Protein AF-A0A3P6S4P5-F1 (afdb_monomer)

Nearest PDB structures (foldseek):
  5xah-assembly1_A  TM=2.826E-01  e=3.616E-02  Homo sapiens
  7rdr-assembly1_A  TM=2.917E-01  e=1.170E-01  unidentified
  8e12-assembly1_C  TM=5.056E-01  e=2.398E+00  synthetic construct
  7n6g-assembly1_1N  TM=2.141E-01  e=1.226E+00  Chlamydomonas reinhardtii
  5cwq-assembly1_A  TM=2.127E-01  e=3.216E+00  synthetic construct

Foldseek 3Di:
DDDDDDDDDDDDDPDDDDDDPDDPDDPPVLVVLLVVLLVLLLVVLVDPDPDDDPPVNLVVNLVSVLVCLVVLQLSNLLSCLLNNLCVLVVVRPLNLQSVLSNLVSLLVLLVVLLPDDSYPPAHSLSSNVSSLSSLLSCLLVCLVFPQPAGDYDPVPCPDPSDDGGSVVCLVSSLVSLLVCLQRDQDLVSLLSSLVSLLVNLASQLVRQVPDDPVSNVVQLVVVCVVPDPDDSCCRGSLVSNLSSLLSLLVVLLDPSNLVVLSSLLSSLVSLLSCLVGDLCSQCPVNDCPSLVSLLVSLVSSLVVLVPDDPVSPDPSSVVSNVSSVVSNVQSVCCNVVVDGDPDPPPPPPPDPPPPPDDD

Organism: Cylicostephanus goldi (NCBI:txid71465)

Mean predicted aligned error: 10.33 Å

Structure (mmCIF, N/CA/C/O backbone):
data_AF-A0A3P6S4P5-F1
#
_entry.id   AF-A0A3P6S4P5-F1
#
loop_
_atom_site.group_PDB
_atom_site.id
_atom_site.type_symbol
_atom_site.label_atom_id
_atom_site.label_alt_id
_atom_site.label_comp_id
_atom_site.label_asym_id
_atom_site.label_entity_id
_atom_site.label_seq_id
_atom_site.pdbx_PDB_ins_code
_atom_site.Cartn_x
_atom_site.Cartn_y
_atom_site.Cartn_z
_atom_site.occupancy
_atom_site.B_iso_or_equiv
_atom_site.auth_seq_id
_atom_site.auth_comp_id
_atom_site.auth_asym_id
_atom_site.auth_atom_id
_atom_site.pdbx_PDB_model_num
ATOM 1 N N . MET A 1 1 ? 15.105 -32.186 61.758 1.00 34.22 1 MET A N 1
ATOM 2 C CA . MET A 1 1 ? 15.594 -33.480 61.234 1.00 34.22 1 MET A CA 1
ATOM 3 C C . MET A 1 1 ? 14.370 -34.373 61.145 1.00 34.22 1 MET A C 1
ATOM 5 O O . MET A 1 1 ? 13.773 -34.567 62.188 1.00 34.22 1 MET A O 1
ATOM 9 N N . THR A 1 2 ? 13.820 -34.808 60.014 1.00 33.25 2 THR A N 1
ATOM 10 C CA . THR A 1 2 ? 14.208 -34.982 58.589 1.00 33.25 2 THR A CA 1
ATOM 11 C C . THR A 1 2 ? 12.875 -35.053 57.797 1.00 33.25 2 THR A C 1
ATOM 13 O O . THR A 1 2 ? 11.917 -35.560 58.371 1.00 33.25 2 THR A O 1
ATOM 16 N N . GLY A 1 3 ? 12.689 -34.356 56.659 1.00 29.70 3 GLY A N 1
ATOM 17 C CA . GLY A 1 3 ? 12.658 -34.920 55.276 1.00 29.70 3 GLY A CA 1
ATOM 18 C C . GLY A 1 3 ? 11.431 -35.831 55.026 1.00 29.70 3 GLY A C 1
ATOM 19 O O . GLY A 1 3 ? 11.211 -36.722 55.829 1.00 29.70 3 GLY A O 1
ATOM 20 N N . ASP A 1 4 ? 10.564 -35.719 54.012 1.00 30.83 4 ASP A N 1
ATOM 21 C CA . ASP A 1 4 ? 10.720 -35.275 52.621 1.00 30.83 4 ASP A CA 1
ATOM 22 C C . ASP A 1 4 ? 9.358 -34.980 51.938 1.00 30.83 4 ASP A C 1
ATOM 24 O O . ASP A 1 4 ? 8.292 -35.366 52.416 1.00 30.83 4 ASP A O 1
ATOM 28 N N . SER A 1 5 ? 9.437 -34.292 50.794 1.00 35.41 5 SER A N 1
ATOM 29 C CA . SER A 1 5 ? 8.362 -33.926 49.850 1.00 35.41 5 SER A CA 1
ATOM 30 C C . SER A 1 5 ? 7.710 -35.118 49.127 1.00 35.41 5 SER A C 1
ATOM 32 O O . SER A 1 5 ? 8.374 -36.130 48.940 1.00 35.41 5 SER A O 1
ATOM 34 N N . LEU A 1 6 ? 6.494 -34.945 48.568 1.00 32.16 6 LEU A N 1
ATOM 35 C CA . LEU A 1 6 ? 6.206 -35.083 47.117 1.00 32.16 6 LEU A CA 1
ATOM 36 C C . LEU A 1 6 ? 4.710 -34.932 46.754 1.00 32.16 6 LEU A C 1
ATOM 38 O O . LEU A 1 6 ? 3.806 -35.295 47.499 1.00 32.16 6 LEU A O 1
ATOM 42 N N . LYS A 1 7 ? 4.519 -34.363 45.558 1.00 32.34 7 LYS A N 1
ATOM 43 C CA . LYS A 1 7 ? 3.294 -34.069 44.797 1.00 32.34 7 LYS A CA 1
ATOM 44 C C . LYS A 1 7 ? 2.375 -35.279 44.571 1.00 32.34 7 LYS A C 1
ATOM 46 O O . LYS A 1 7 ? 2.860 -36.364 44.267 1.00 32.34 7 LYS A O 1
ATOM 51 N N . GLY A 1 8 ? 1.064 -35.025 44.538 1.00 29.02 8 GLY A N 1
ATOM 52 C CA . GLY A 1 8 ? 0.069 -35.858 43.854 1.00 29.02 8 GLY A CA 1
ATOM 53 C C . GLY A 1 8 ? -0.545 -35.078 42.690 1.00 29.02 8 GLY A C 1
ATOM 54 O O . GLY A 1 8 ? -1.102 -34.004 42.900 1.00 29.02 8 GLY A O 1
ATOM 55 N N . ASP A 1 9 ? -0.379 -35.607 41.483 1.00 28.30 9 ASP A N 1
ATOM 56 C CA . ASP A 1 9 ? -0.832 -35.072 40.199 1.00 28.30 9 ASP A CA 1
ATOM 57 C C . ASP A 1 9 ? -1.909 -36.000 39.605 1.00 28.30 9 ASP A C 1
ATOM 59 O O . ASP A 1 9 ? -1.882 -37.203 39.870 1.00 28.30 9 ASP A O 1
ATOM 63 N N . ASN A 1 10 ? -2.761 -35.437 38.738 1.00 30.44 10 ASN A N 1
ATOM 64 C CA . ASN A 1 10 ? -3.676 -36.091 37.779 1.00 30.44 10 ASN A CA 1
ATOM 65 C C . ASN A 1 10 ? -4.908 -36.840 38.333 1.00 30.44 10 ASN A C 1
ATOM 67 O O . ASN A 1 10 ? -4.849 -37.561 39.315 1.00 30.44 10 ASN A O 1
ATOM 71 N N . GLY A 1 11 ? -6.091 -36.790 37.719 1.00 27.62 11 GLY A N 1
ATOM 72 C CA . GLY A 1 11 ? -6.516 -36.251 36.430 1.00 27.62 11 GLY A CA 1
ATOM 73 C C . GLY A 1 11 ? -7.826 -36.952 36.036 1.00 27.62 11 GLY A C 1
ATOM 74 O O . GLY A 1 11 ? -8.002 -38.136 36.311 1.00 27.62 11 GLY A O 1
ATOM 75 N N . SER A 1 12 ? -8.767 -36.242 35.417 1.00 28.59 12 SER A N 1
ATOM 76 C CA . SER A 1 12 ? -9.881 -36.874 34.695 1.00 28.59 12 SER A CA 1
ATOM 77 C C . SER A 1 12 ? -10.267 -36.026 33.484 1.00 28.59 12 SER A C 1
ATOM 79 O O . SER A 1 12 ? -11.250 -35.295 33.481 1.00 28.59 12 SER A O 1
ATOM 81 N N . SER A 1 13 ? -9.457 -36.131 32.427 1.00 33.06 13 SER A N 1
ATOM 82 C CA . SER A 1 13 ? -9.921 -35.911 31.060 1.00 33.06 13 SER A CA 1
ATOM 83 C C . SER A 1 13 ? -10.390 -37.259 30.511 1.00 33.06 13 SER A C 1
ATOM 85 O O . SER A 1 13 ? -9.609 -38.178 30.279 1.00 33.06 13 SER A O 1
ATOM 87 N N . VAL A 1 14 ? -11.697 -37.402 30.328 1.00 37.03 14 VAL A N 1
ATOM 88 C CA . VAL A 1 14 ? -12.274 -38.518 29.578 1.00 37.03 14 VAL A CA 1
ATOM 89 C C . VAL A 1 14 ? -12.821 -37.914 28.302 1.00 37.03 14 VAL A C 1
ATOM 91 O O . VAL A 1 14 ? -13.904 -37.357 28.332 1.00 37.03 14 VAL A O 1
ATOM 94 N N . PHE A 1 15 ? -12.011 -37.922 27.241 1.00 36.53 15 PHE A N 1
ATOM 95 C CA . PHE A 1 15 ? -12.394 -38.082 25.829 1.00 36.53 15 PHE A CA 1
ATOM 96 C C . PHE A 1 15 ? -11.166 -37.803 24.948 1.00 36.53 15 PHE A C 1
ATOM 98 O O . PHE A 1 15 ? -10.961 -36.700 24.452 1.00 36.53 15 PHE A O 1
ATOM 105 N N . ALA A 1 16 ? -10.336 -38.826 24.745 1.00 34.41 16 ALA A N 1
ATOM 106 C CA . ALA A 1 16 ? -9.363 -38.861 23.659 1.00 34.41 16 ALA A CA 1
ATOM 107 C C . ALA A 1 16 ? -9.343 -40.282 23.082 1.00 34.41 16 ALA A C 1
ATOM 109 O O . ALA A 1 16 ? -8.873 -41.220 23.723 1.00 34.41 16 ALA A O 1
ATOM 110 N N . GLY A 1 17 ? -9.923 -40.446 21.891 1.00 29.86 17 GLY A N 1
ATOM 111 C CA . GLY A 1 17 ? -9.744 -41.647 21.076 1.00 29.86 17 GLY A CA 1
ATOM 112 C C . GLY A 1 17 ? -8.363 -41.622 20.403 1.00 29.86 17 GLY A C 1
ATOM 113 O O . GLY A 1 17 ? -7.885 -40.540 20.055 1.00 29.86 17 GLY A O 1
ATOM 114 N N . PRO A 1 18 ? -7.695 -42.773 20.221 1.00 35.81 18 PRO A N 1
ATOM 115 C CA . PRO A 1 18 ? -6.333 -42.806 19.712 1.00 35.81 18 PRO A CA 1
ATOM 116 C C . PRO A 1 18 ? -6.327 -42.743 18.182 1.00 35.81 18 PRO A C 1
ATOM 118 O O . PRO A 1 18 ? -6.926 -43.590 17.522 1.00 35.81 18 PRO A O 1
ATOM 121 N N . GLY A 1 19 ? -5.608 -41.767 17.620 1.00 35.44 19 GLY A N 1
ATOM 122 C CA . GLY A 1 19 ? -5.217 -41.803 16.209 1.00 35.44 19 GLY A CA 1
ATOM 123 C C . GLY A 1 19 ? -5.347 -40.500 15.427 1.00 35.44 19 GLY A C 1
ATOM 124 O O . GLY A 1 19 ? -5.924 -40.526 14.350 1.00 35.44 19 GLY A O 1
ATOM 125 N N . VAL A 1 20 ? -4.780 -39.385 15.902 1.00 38.03 20 VAL A N 1
ATOM 126 C CA . VAL A 1 20 ? -4.346 -38.289 15.012 1.00 38.03 20 VAL A CA 1
ATOM 127 C C . VAL A 1 20 ? -3.058 -37.686 15.570 1.00 38.03 20 VAL A C 1
ATOM 129 O O . VAL A 1 20 ? -3.061 -36.872 16.487 1.00 38.03 20 VAL A O 1
ATOM 132 N N . THR A 1 21 ? -1.928 -38.118 15.026 1.00 37.53 21 THR A N 1
ATOM 133 C CA . THR A 1 21 ? -0.625 -37.482 15.222 1.00 37.53 21 THR A CA 1
ATOM 134 C C . THR A 1 21 ? -0.537 -36.253 14.313 1.00 37.53 21 THR A C 1
ATOM 136 O O . THR A 1 21 ? -0.540 -36.415 13.094 1.00 37.53 21 THR A O 1
ATOM 139 N N . GLY A 1 22 ? -0.430 -35.047 14.889 1.00 35.19 22 GLY A N 1
ATOM 140 C CA . GLY A 1 22 ? 0.123 -33.880 14.179 1.00 35.19 22 GLY A CA 1
ATOM 141 C C . GLY A 1 22 ? -0.742 -32.624 14.007 1.00 35.19 22 GLY A C 1
ATOM 142 O O . GLY A 1 22 ? -0.471 -31.867 13.082 1.00 35.19 22 GLY A O 1
ATOM 143 N N . ALA A 1 23 ? -1.739 -32.356 14.856 1.00 41.78 23 ALA A N 1
ATOM 144 C CA . ALA A 1 23 ? -2.355 -31.026 14.924 1.00 41.78 23 ALA A CA 1
ATOM 145 C C . ALA A 1 23 ? -2.025 -30.387 16.278 1.00 41.78 23 ALA A C 1
ATOM 147 O O . ALA A 1 23 ? -2.628 -30.744 17.287 1.00 41.78 23 ALA A O 1
ATOM 148 N N . GLU A 1 24 ? -1.071 -29.452 16.312 1.00 48.12 24 GLU A N 1
ATOM 149 C CA . GLU A 1 24 ? -1.041 -28.441 17.373 1.00 48.12 24 GLU A CA 1
ATOM 150 C C . GLU A 1 24 ? -2.379 -27.695 17.295 1.00 48.12 24 GLU A C 1
ATOM 152 O O . GLU A 1 24 ? -2.625 -26.889 16.396 1.00 48.12 24 GLU A O 1
ATOM 157 N N . GLY A 1 25 ? -3.313 -28.116 18.147 1.00 55.47 25 GLY A N 1
ATOM 158 C CA . GLY A 1 25 ? -4.707 -27.715 18.090 1.00 55.47 25 GLY A CA 1
ATOM 159 C C . GLY A 1 25 ? -4.846 -26.231 18.387 1.00 55.47 25 GLY A C 1
ATOM 160 O O . GLY A 1 25 ? -4.349 -25.738 19.396 1.00 55.47 25 GLY A O 1
ATOM 161 N N . ILE A 1 26 ? -5.541 -25.527 17.501 1.00 63.59 26 ILE A N 1
ATOM 162 C CA . ILE A 1 26 ? -6.001 -24.162 17.745 1.00 63.59 26 ILE A CA 1
ATOM 163 C C . ILE A 1 26 ? -6.776 -24.155 19.068 1.00 63.59 26 ILE A C 1
ATOM 165 O O . ILE A 1 26 ? -7.699 -24.956 19.231 1.00 63.59 26 ILE A O 1
ATOM 169 N N . ASP A 1 27 ? -6.413 -23.263 19.994 1.00 79.19 27 ASP A N 1
ATOM 170 C CA . ASP A 1 27 ? -7.135 -23.097 21.256 1.00 79.19 27 ASP A CA 1
ATOM 171 C C . ASP A 1 27 ? -8.614 -22.802 20.964 1.00 79.19 27 ASP A C 1
ATOM 173 O O . ASP A 1 27 ? -8.953 -21.843 20.260 1.00 79.19 27 ASP A O 1
ATOM 177 N N . GLY A 1 28 ? -9.504 -23.647 21.492 1.00 86.94 28 GLY A N 1
ATOM 178 C CA . GLY A 1 28 ? -10.946 -23.514 21.308 1.00 86.94 28 GLY A CA 1
ATOM 179 C C . GLY A 1 28 ? -11.470 -22.160 21.787 1.00 86.94 28 GLY A C 1
ATOM 180 O O . GLY A 1 28 ? -12.417 -21.631 21.201 1.00 86.94 28 GLY A O 1
ATOM 181 N N . VAL A 1 29 ? -10.821 -21.555 22.790 1.00 90.69 29 VAL A N 1
ATOM 182 C CA . VAL A 1 29 ? -11.159 -20.210 23.268 1.00 90.69 29 VAL A CA 1
ATOM 183 C C . VAL A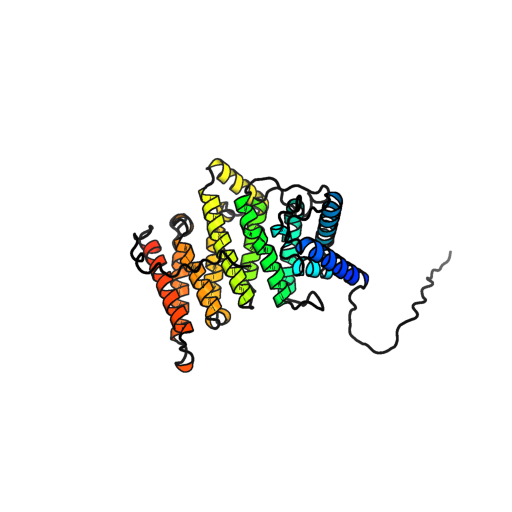 1 29 ? -10.805 -19.158 22.216 1.00 90.69 29 VAL A C 1
ATOM 185 O O . VAL A 1 29 ? -11.680 -18.383 21.822 1.00 90.69 29 VAL A O 1
ATOM 188 N N . SER A 1 30 ? -9.574 -19.153 21.694 1.00 91.75 30 SER A N 1
ATOM 189 C CA . SER A 1 30 ? -9.164 -18.242 20.612 1.00 91.75 30 SER A CA 1
ATOM 190 C C . SER A 1 30 ? -10.022 -18.413 19.358 1.00 91.75 30 SER A C 1
ATOM 192 O O . SER A 1 30 ? -10.424 -17.420 18.751 1.00 91.75 30 SER A O 1
ATOM 194 N N . ALA A 1 31 ? -10.381 -19.649 18.993 1.00 92.88 31 ALA A N 1
ATOM 195 C CA . ALA A 1 31 ? -11.288 -19.924 17.878 1.00 92.88 31 ALA A CA 1
ATOM 196 C C . ALA A 1 31 ? -12.690 -19.337 18.106 1.00 92.88 31 ALA A C 1
ATOM 198 O O . ALA A 1 31 ? -13.243 -18.691 17.212 1.00 92.88 31 ALA A O 1
ATOM 199 N N . GLY A 1 32 ? -13.248 -19.501 19.310 1.00 94.75 32 GLY A N 1
ATOM 200 C CA . GLY A 1 32 ? -14.529 -18.904 19.689 1.00 94.75 32 GLY A CA 1
ATOM 201 C C . GLY A 1 32 ? -14.497 -17.375 19.635 1.00 94.75 32 GLY A C 1
ATOM 202 O O . GLY A 1 32 ? -15.396 -16.753 19.066 1.00 94.75 32 GLY A O 1
ATOM 203 N N . ARG A 1 33 ? -13.424 -16.761 20.145 1.00 95.62 33 ARG A N 1
ATOM 204 C CA . ARG A 1 33 ? -13.215 -15.305 20.085 1.00 95.62 33 ARG A CA 1
ATOM 205 C C . ARG A 1 33 ? -13.073 -14.793 18.654 1.00 95.62 33 ARG A C 1
ATOM 207 O O . ARG A 1 33 ? -13.678 -13.780 18.307 1.00 95.62 33 ARG A O 1
ATOM 214 N N . ALA A 1 34 ? -12.331 -15.506 17.812 1.00 96.00 34 ALA A N 1
ATOM 215 C CA . ALA A 1 34 ? -12.165 -15.184 16.398 1.00 96.00 34 ALA A CA 1
ATOM 216 C C . ALA A 1 34 ? -13.507 -15.240 15.643 1.00 96.00 34 ALA A C 1
ATOM 218 O O . ALA A 1 34 ? -13.835 -14.337 14.871 1.00 96.00 34 ALA A O 1
ATOM 219 N N . ALA A 1 35 ? -14.339 -16.246 15.923 1.00 95.25 35 ALA A N 1
ATOM 220 C CA . ALA A 1 35 ? -15.682 -16.341 15.358 1.00 95.25 35 ALA A CA 1
ATOM 221 C C . ALA A 1 35 ? -16.607 -15.209 15.846 1.00 95.25 35 ALA A C 1
ATOM 223 O O . ALA A 1 35 ? -17.357 -14.640 15.047 1.00 95.25 35 ALA A O 1
ATOM 224 N N . ALA A 1 36 ? -16.533 -14.849 17.132 1.00 96.56 36 ALA A N 1
ATOM 225 C CA . ALA A 1 36 ? -17.321 -13.764 17.711 1.00 96.56 36 ALA A CA 1
ATOM 226 C C . ALA A 1 36 ? -16.949 -12.401 17.107 1.00 96.56 36 ALA A C 1
ATOM 228 O O . ALA A 1 36 ? -17.837 -11.685 16.638 1.00 96.56 36 ALA A O 1
ATOM 229 N N . ILE A 1 37 ? -15.652 -12.066 17.029 1.00 96.44 37 ILE A N 1
ATOM 230 C CA . ILE A 1 37 ? -15.212 -10.804 16.417 1.00 96.44 37 ILE A CA 1
ATOM 231 C C . ILE A 1 37 ? -15.584 -10.767 14.932 1.00 96.44 37 ILE A C 1
ATOM 233 O O . ILE A 1 37 ? -16.125 -9.772 14.464 1.00 96.44 37 ILE A O 1
ATOM 237 N N . ALA A 1 38 ? -15.427 -11.880 14.205 1.00 95.56 38 ALA A N 1
ATOM 238 C CA . ALA A 1 38 ? -15.853 -11.982 12.813 1.00 95.56 38 ALA A CA 1
ATOM 239 C C . ALA A 1 38 ? -17.357 -11.722 12.640 1.00 95.56 38 ALA A C 1
ATOM 241 O O . ALA A 1 38 ? -17.769 -11.079 11.674 1.00 95.56 38 ALA A O 1
ATOM 242 N N . ALA A 1 39 ? -18.198 -12.242 13.536 1.00 96.44 39 ALA A N 1
ATOM 243 C CA . ALA A 1 39 ? -19.638 -12.010 13.498 1.00 96.44 39 ALA A CA 1
ATOM 244 C C . ALA A 1 39 ? -19.982 -10.541 13.772 1.00 96.44 39 ALA A C 1
ATOM 246 O O . ALA A 1 39 ? -20.680 -9.926 12.965 1.00 96.44 39 ALA A O 1
ATOM 247 N N . LEU A 1 40 ? -19.439 -9.966 14.847 1.00 94.88 40 LEU A N 1
ATOM 248 C CA . LEU A 1 40 ? -19.669 -8.568 15.216 1.00 94.88 40 LEU A CA 1
ATOM 249 C C . LEU A 1 40 ? -19.204 -7.612 14.117 1.00 94.88 40 LEU A C 1
ATOM 251 O O . LEU A 1 40 ? -19.968 -6.759 13.669 1.00 94.88 40 LEU A O 1
ATOM 255 N N . THR A 1 41 ? -17.979 -7.793 13.622 1.00 94.50 41 THR A N 1
ATOM 256 C CA . THR A 1 41 ? -17.419 -6.947 12.570 1.00 94.50 41 THR A CA 1
ATOM 257 C C . THR A 1 41 ? -18.242 -7.038 11.291 1.00 94.50 41 THR A C 1
ATOM 259 O O . THR A 1 41 ? -18.501 -6.000 10.694 1.00 94.50 41 THR A O 1
ATOM 262 N N . ARG A 1 42 ? -18.733 -8.222 10.892 1.00 93.25 42 ARG A N 1
ATOM 263 C CA . ARG A 1 42 ? -19.628 -8.348 9.726 1.00 93.25 42 ARG A CA 1
ATOM 264 C C . ARG A 1 42 ? -20.954 -7.629 9.925 1.00 93.25 42 ARG A C 1
ATOM 266 O O . ARG A 1 42 ? -21.390 -6.954 9.001 1.00 93.25 42 ARG A O 1
ATOM 273 N N . ILE A 1 43 ? -21.581 -7.760 11.096 1.00 91.44 43 ILE A N 1
ATOM 274 C CA . ILE A 1 43 ? -22.853 -7.086 11.395 1.00 91.44 43 ILE A CA 1
ATOM 275 C C . ILE A 1 43 ? -22.666 -5.575 11.258 1.00 91.44 43 ILE A C 1
ATOM 277 O O . ILE A 1 43 ? -23.352 -4.943 10.459 1.00 91.44 43 ILE A O 1
ATOM 281 N N . ILE A 1 44 ? -21.674 -5.008 11.948 1.00 90.38 44 ILE A N 1
ATOM 282 C CA . ILE A 1 44 ? -21.431 -3.563 11.923 1.00 90.38 44 ILE A CA 1
ATOM 283 C C . ILE A 1 44 ? -20.972 -3.093 10.533 1.00 90.38 44 ILE A C 1
ATOM 285 O O . ILE A 1 44 ? -21.496 -2.107 10.020 1.00 90.38 44 ILE A O 1
ATOM 289 N N . CYS A 1 45 ? -20.059 -3.822 9.877 1.00 88.31 45 CYS A N 1
ATOM 290 C CA . CYS A 1 45 ? -19.553 -3.485 8.539 1.00 88.31 45 CYS A CA 1
ATOM 291 C C . CYS A 1 45 ? -20.576 -3.700 7.411 1.00 88.31 45 CYS A C 1
ATOM 293 O O . CYS A 1 45 ? -20.336 -3.257 6.289 1.00 88.31 45 CYS A O 1
ATOM 295 N N . SER A 1 46 ? -21.702 -4.371 7.680 1.00 86.75 46 SER A N 1
ATOM 296 C CA . SER A 1 46 ? -22.788 -4.561 6.708 1.00 86.75 46 SER A CA 1
ATOM 297 C C . SER A 1 46 ? -23.731 -3.366 6.598 1.00 86.75 46 SER A C 1
ATOM 299 O O . SER A 1 46 ? -24.571 -3.349 5.697 1.00 86.75 46 SER A O 1
ATOM 301 N N . LYS A 1 47 ? -23.578 -2.361 7.469 1.00 80.94 47 LYS A N 1
ATOM 302 C CA . LYS A 1 47 ? -24.376 -1.139 7.447 1.00 80.94 47 LYS A CA 1
ATOM 303 C C . LYS A 1 47 ? -24.261 -0.451 6.082 1.00 80.94 47 LYS A C 1
ATOM 305 O O . LYS A 1 47 ? -23.209 0.071 5.721 1.00 80.94 47 LYS A O 1
ATOM 310 N N . ARG A 1 48 ? -25.364 -0.449 5.327 1.00 71.31 48 ARG A N 1
ATOM 311 C CA . ARG A 1 48 ? -25.486 0.198 4.003 1.00 71.31 48 ARG A CA 1
ATOM 312 C C . ARG A 1 48 ? -26.386 1.429 4.018 1.00 71.31 48 ARG A C 1
ATOM 314 O O . ARG A 1 48 ? -26.349 2.220 3.083 1.00 71.31 48 ARG A O 1
ATOM 321 N N . THR A 1 49 ? -27.211 1.575 5.051 1.00 69.62 49 THR A N 1
ATOM 322 C CA . THR A 1 49 ? -28.226 2.630 5.144 1.00 69.62 49 THR A CA 1
ATOM 323 C C . THR A 1 49 ? -28.019 3.497 6.389 1.00 69.62 49 THR A C 1
ATOM 325 O O . THR A 1 49 ? -27.056 3.325 7.141 1.00 69.62 49 THR A O 1
ATOM 328 N N . ASN A 1 50 ? -28.934 4.439 6.637 1.00 70.19 50 ASN A N 1
ATOM 329 C CA . ASN A 1 50 ? -28.883 5.367 7.771 1.00 70.19 50 ASN A CA 1
ATOM 330 C C . ASN A 1 50 ? -29.294 4.719 9.118 1.00 70.19 50 ASN A C 1
ATOM 332 O O . ASN A 1 50 ? -29.858 5.377 9.993 1.00 70.19 50 ASN A O 1
ATOM 336 N N . GLU A 1 51 ? -29.038 3.415 9.277 1.00 80.25 51 GLU A N 1
ATOM 337 C CA . GLU A 1 51 ? -29.267 2.648 10.504 1.00 80.25 51 GLU A CA 1
ATOM 338 C C . GLU A 1 51 ? -28.545 3.302 11.687 1.00 80.25 51 GLU A C 1
ATOM 340 O O . GLU A 1 51 ? -27.329 3.530 11.666 1.00 80.25 51 GLU A O 1
ATOM 345 N N . LYS A 1 52 ? -29.293 3.614 12.746 1.00 78.69 52 LYS A N 1
ATOM 346 C CA . LYS A 1 52 ? -28.725 4.191 13.964 1.00 78.69 52 LYS A CA 1
ATOM 347 C C . LYS A 1 52 ? -28.252 3.065 14.874 1.00 78.69 52 LYS A C 1
ATOM 349 O O . LYS A 1 52 ? -29.066 2.318 15.403 1.00 78.69 52 LYS A O 1
ATOM 354 N N . LEU A 1 53 ? -26.939 2.972 15.061 1.00 83.31 53 LEU A N 1
ATOM 355 C CA . LEU A 1 53 ? -26.344 2.129 16.092 1.00 83.31 53 LEU A CA 1
ATOM 356 C C . LEU A 1 53 ? -26.388 2.903 17.416 1.00 83.31 53 LEU A C 1
ATOM 358 O O . LEU A 1 53 ? -25.874 4.024 17.457 1.00 83.31 53 LEU A O 1
ATOM 362 N N . PRO A 1 54 ? -27.000 2.361 18.482 1.00 88.62 54 PRO A N 1
ATOM 363 C CA . PRO A 1 54 ? -26.952 2.978 19.800 1.00 88.62 54 PRO A CA 1
ATOM 364 C C . PRO A 1 54 ? -25.504 3.203 20.247 1.00 88.62 54 PRO A C 1
ATOM 366 O O . PRO A 1 54 ? -24.658 2.322 20.079 1.00 88.62 54 PRO A O 1
ATOM 369 N N . ASN A 1 55 ? -25.230 4.358 20.860 1.00 88.69 55 ASN A N 1
ATOM 370 C CA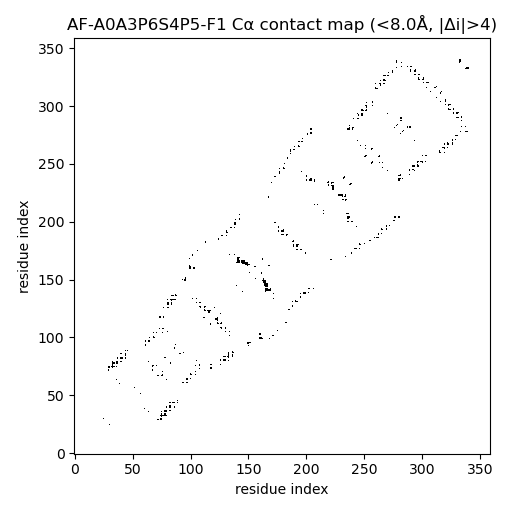 . ASN A 1 55 ? -23.876 4.730 21.291 1.00 88.69 55 ASN A CA 1
ATOM 371 C C . ASN A 1 55 ? -23.255 3.696 22.241 1.00 88.69 55 ASN A C 1
ATOM 373 O O . ASN A 1 55 ? -22.059 3.444 22.164 1.00 88.69 55 ASN A O 1
ATOM 377 N N . GLU A 1 56 ? -24.064 3.070 23.097 1.00 91.69 56 GLU A N 1
ATOM 378 C CA . GLU A 1 56 ? -23.615 2.015 24.011 1.00 91.69 56 GLU A CA 1
ATOM 379 C C . GLU A 1 56 ? -23.122 0.771 23.257 1.00 91.69 56 GLU A C 1
ATOM 381 O O . GLU A 1 56 ? -22.032 0.270 23.519 1.00 91.69 56 GLU A O 1
ATOM 386 N N . GLN A 1 57 ? -23.880 0.304 22.260 1.00 91.12 57 GLN A N 1
ATOM 387 C CA . GLN A 1 57 ? -23.499 -0.861 21.456 1.00 91.12 57 GLN A CA 1
ATOM 388 C C . GLN A 1 57 ? -22.260 -0.578 20.604 1.00 91.12 57 GLN A C 1
ATOM 390 O O . GLN A 1 57 ? -21.383 -1.432 20.489 1.00 91.12 57 GLN A O 1
ATOM 395 N N . LEU A 1 58 ? -22.168 0.630 20.038 1.00 91.38 58 LEU A N 1
ATOM 396 C CA . LEU A 1 58 ? -20.989 1.059 19.294 1.00 91.38 58 LEU A CA 1
ATOM 397 C C . LEU A 1 58 ? -19.757 1.161 20.204 1.00 91.38 58 LEU A C 1
ATOM 399 O O . LEU A 1 58 ? -18.690 0.679 19.834 1.00 91.38 58 LEU A O 1
ATOM 403 N N . GLY A 1 59 ? -19.913 1.732 21.400 1.00 91.38 59 GLY A N 1
ATOM 404 C CA . GLY A 1 59 ? -18.853 1.814 22.403 1.00 91.38 59 GLY A CA 1
ATOM 405 C C . GLY A 1 59 ? -18.340 0.433 22.805 1.00 91.38 59 GLY A C 1
ATOM 406 O O . GLY A 1 59 ? -17.138 0.193 22.741 1.00 91.38 59 GLY A O 1
ATOM 407 N N . ASN A 1 60 ? -19.243 -0.504 23.109 1.00 92.94 60 ASN A N 1
ATOM 408 C CA . ASN A 1 60 ? -18.885 -1.881 23.462 1.00 92.94 60 ASN A CA 1
ATOM 409 C C . ASN A 1 60 ? -18.185 -2.614 22.308 1.00 92.94 60 ASN A C 1
ATOM 411 O O . ASN A 1 60 ? -17.222 -3.349 22.525 1.00 92.94 60 ASN A O 1
ATOM 415 N N . PHE A 1 61 ? -18.632 -2.395 21.069 1.00 94.38 61 PHE A N 1
ATOM 416 C CA . PHE A 1 61 ? -17.983 -2.952 19.883 1.00 94.38 61 PHE A CA 1
ATOM 417 C C . PHE A 1 61 ? -16.560 -2.410 19.694 1.00 94.38 61 PHE A C 1
ATOM 419 O O . PHE A 1 61 ? -15.630 -3.190 19.489 1.00 94.38 61 PHE A O 1
ATOM 426 N N . LEU A 1 62 ? -16.372 -1.090 19.791 1.00 93.75 62 LEU A N 1
ATOM 427 C CA . LEU A 1 62 ? -15.054 -0.466 19.656 1.00 93.75 62 LEU A CA 1
ATOM 428 C C . LEU A 1 62 ? -14.114 -0.855 20.803 1.00 93.75 62 LEU A C 1
ATOM 430 O O . LEU A 1 62 ? -12.938 -1.096 20.541 1.00 93.75 62 LEU A O 1
ATOM 434 N N . ALA A 1 63 ? -14.626 -0.987 22.030 1.00 93.06 63 ALA A N 1
ATOM 435 C CA . ALA A 1 63 ? -13.873 -1.513 23.168 1.00 93.06 63 ALA A CA 1
ATOM 436 C C . ALA A 1 63 ? -13.425 -2.962 22.918 1.00 93.06 63 ALA A C 1
ATOM 438 O O . ALA A 1 63 ? -12.247 -3.270 23.038 1.00 93.06 63 ALA A O 1
ATOM 439 N N . THR A 1 64 ? -14.321 -3.822 22.421 1.00 94.81 64 THR A N 1
ATOM 440 C CA . THR A 1 64 ? -13.982 -5.216 22.074 1.00 94.81 64 THR A CA 1
ATOM 441 C C . THR A 1 64 ? -12.887 -5.294 21.002 1.00 94.81 64 THR A C 1
ATOM 443 O O . THR A 1 64 ? -11.995 -6.140 21.070 1.00 94.81 64 THR A O 1
ATOM 446 N N . ILE A 1 65 ? -12.941 -4.419 19.989 1.00 95.31 65 ILE A N 1
ATOM 447 C CA . ILE A 1 65 ? -11.879 -4.328 18.976 1.00 95.31 65 ILE A CA 1
ATOM 448 C C . ILE A 1 65 ? -10.576 -3.848 19.608 1.00 95.31 65 ILE A C 1
ATOM 450 O O . ILE A 1 65 ? -9.518 -4.394 19.304 1.00 95.31 65 ILE A O 1
ATOM 454 N N . HIS A 1 66 ? -10.640 -2.824 20.454 1.00 93.50 66 HIS A N 1
ATOM 455 C CA . HIS A 1 66 ? -9.474 -2.289 21.140 1.00 93.50 66 HIS A CA 1
ATOM 456 C C . HIS A 1 66 ? -8.774 -3.370 21.972 1.00 93.50 66 HIS A C 1
ATOM 458 O O . HIS A 1 66 ? -7.585 -3.597 21.751 1.00 93.50 66 HIS A O 1
ATOM 464 N N . ASP A 1 67 ? -9.509 -4.126 22.785 1.00 92.94 67 ASP A N 1
ATOM 465 C CA . ASP A 1 67 ? -8.968 -5.238 23.575 1.00 92.94 67 ASP A CA 1
ATOM 466 C C . ASP A 1 67 ? -8.275 -6.280 22.684 1.00 92.94 67 ASP A C 1
ATOM 468 O O . ASP A 1 67 ? -7.135 -6.680 22.935 1.00 92.94 67 ASP A O 1
ATOM 472 N N . ALA A 1 68 ? -8.905 -6.658 21.564 1.00 94.75 68 ALA A N 1
ATOM 473 C CA . ALA A 1 68 ? -8.312 -7.582 20.597 1.00 94.75 68 ALA A CA 1
ATOM 474 C C . ALA A 1 68 ? -6.992 -7.055 19.995 1.00 94.75 68 ALA A C 1
ATOM 476 O O . ALA A 1 68 ? -6.048 -7.823 19.782 1.00 94.75 68 ALA A O 1
ATOM 477 N N . LEU A 1 69 ? -6.898 -5.745 19.740 1.00 93.88 69 LEU A N 1
ATOM 478 C CA . LEU A 1 69 ? -5.687 -5.089 19.234 1.00 93.88 69 LEU A CA 1
ATOM 479 C C . LEU A 1 69 ? -4.561 -5.028 20.278 1.00 93.88 69 LEU A C 1
ATOM 481 O O . LEU A 1 69 ? -3.383 -5.041 19.905 1.00 93.88 69 LEU A O 1
ATOM 485 N N . ILE A 1 70 ? -4.903 -4.955 21.565 1.00 91.06 70 ILE A N 1
ATOM 486 C CA . ILE A 1 70 ? -3.936 -4.941 22.669 1.00 91.06 70 ILE A CA 1
ATOM 487 C C . ILE A 1 70 ? -3.399 -6.347 22.943 1.00 91.06 70 ILE A C 1
ATOM 489 O O . ILE A 1 70 ? -2.178 -6.521 23.023 1.00 91.06 70 ILE A O 1
ATOM 493 N N . GLU A 1 71 ? -4.283 -7.342 23.029 1.00 91.75 71 GLU A N 1
ATOM 494 C CA . GLU A 1 71 ? -3.921 -8.736 23.304 1.00 91.75 71 GLU A CA 1
ATOM 495 C C . GLU A 1 71 ? -3.116 -9.385 22.174 1.00 91.75 71 GLU A C 1
ATOM 497 O O . GLU A 1 71 ? -2.229 -10.198 22.431 1.00 91.75 71 GLU A O 1
ATOM 502 N N . LYS A 1 72 ? -3.398 -9.003 20.921 1.00 90.62 72 LYS A N 1
ATOM 503 C CA . LYS A 1 72 ? -2.689 -9.471 19.718 1.00 90.62 72 LYS A CA 1
ATOM 504 C C . LYS A 1 72 ? -2.756 -10.984 19.501 1.00 90.62 72 LYS A C 1
ATOM 506 O O . LYS A 1 72 ? -1.822 -11.579 18.958 1.00 90.62 72 LYS A O 1
ATOM 511 N N . ASP A 1 73 ? -3.877 -11.603 19.866 1.00 94.31 73 ASP A N 1
ATOM 512 C CA . ASP A 1 73 ? -4.172 -12.970 19.442 1.00 94.31 73 ASP A CA 1
ATOM 513 C C . ASP A 1 73 ? -4.243 -13.025 17.906 1.00 94.31 73 ASP A C 1
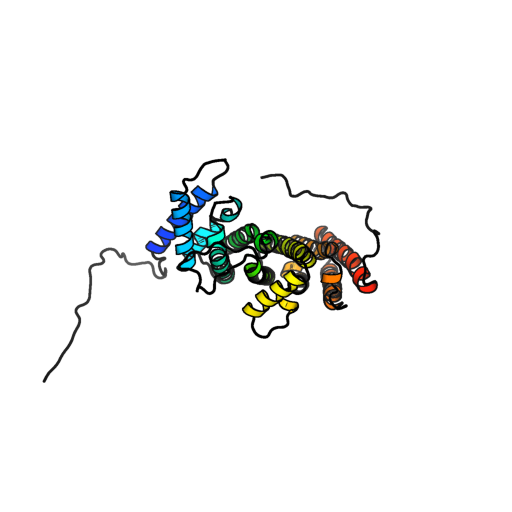ATOM 515 O O . ASP A 1 73 ? -5.054 -12.344 17.271 1.00 94.31 73 ASP A O 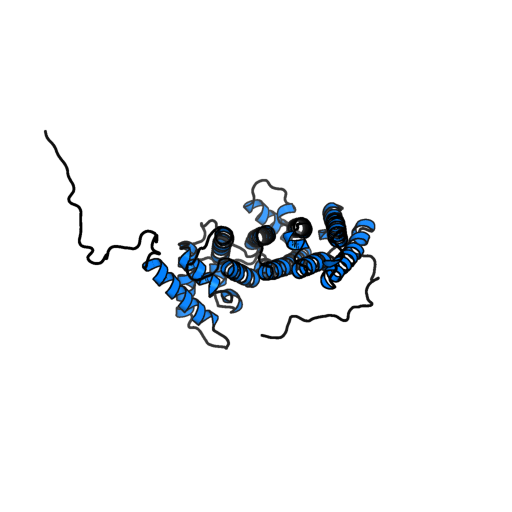1
ATOM 519 N N . ARG A 1 74 ? -3.371 -13.836 17.297 1.00 93.56 74 ARG A N 1
ATOM 520 C CA . ARG A 1 74 ? -3.211 -13.908 15.836 1.00 93.56 74 ARG A CA 1
ATOM 521 C C . ARG A 1 74 ? -4.503 -14.285 15.124 1.00 93.56 74 ARG A C 1
ATOM 523 O O . ARG A 1 74 ? -4.814 -13.706 14.083 1.00 93.56 74 ARG A O 1
ATOM 530 N N . LEU A 1 75 ? -5.246 -15.243 15.669 1.00 94.75 75 LEU A N 1
ATOM 531 C CA . LEU A 1 75 ? -6.443 -15.781 15.036 1.00 94.75 75 LEU A CA 1
ATOM 532 C C . LEU A 1 75 ? -7.582 -14.756 15.071 1.00 94.75 75 LEU A C 1
ATOM 534 O O . LEU A 1 75 ? -8.277 -14.551 14.068 1.00 94.75 75 LEU A O 1
ATOM 538 N N . VAL A 1 76 ? -7.723 -14.068 16.207 1.00 96.62 76 VAL A N 1
ATOM 539 C CA . VAL A 1 76 ? -8.686 -12.976 16.398 1.00 96.62 76 VAL A CA 1
ATOM 540 C C . VAL A 1 76 ? -8.356 -11.802 15.475 1.00 96.62 76 VAL A C 1
ATOM 542 O O . VAL A 1 76 ? -9.242 -11.314 14.773 1.00 96.62 76 VAL A O 1
ATOM 545 N N . LEU A 1 77 ? -7.086 -11.388 15.397 1.00 96.94 77 LEU A N 1
ATOM 546 C CA . LEU A 1 77 ? -6.651 -10.305 14.511 1.00 96.94 77 LEU A CA 1
ATOM 547 C C . LEU A 1 77 ? -6.869 -10.633 13.028 1.00 96.94 77 LEU A C 1
ATOM 549 O O . LEU A 1 77 ? -7.357 -9.783 12.283 1.00 96.94 77 LEU A O 1
ATOM 553 N N . CYS A 1 78 ? -6.565 -11.860 12.592 1.00 96.75 78 CYS A N 1
ATOM 554 C CA . CYS A 1 78 ? -6.841 -12.286 11.216 1.00 96.75 78 CYS A CA 1
ATOM 555 C C . CYS A 1 78 ? -8.331 -12.165 10.886 1.00 96.75 78 CYS A C 1
ATOM 557 O O . CYS A 1 78 ? -8.693 -11.623 9.843 1.00 96.75 78 CYS A O 1
ATOM 559 N N . SER A 1 79 ? -9.197 -12.607 11.800 1.00 96.75 79 SER A N 1
ATOM 560 C CA . SER A 1 79 ? -10.648 -12.483 11.644 1.00 96.75 79 SER A CA 1
ATOM 561 C C . SER A 1 79 ? -11.096 -11.020 11.590 1.00 96.75 79 SER A C 1
ATOM 563 O O . SER A 1 79 ? -11.863 -10.643 10.702 1.00 96.75 79 SER A O 1
ATOM 565 N N . LEU A 1 80 ? -10.573 -10.173 12.480 1.00 97.19 80 LEU A N 1
ATOM 566 C CA . LEU A 1 80 ? -10.861 -8.740 12.494 1.00 97.19 80 LEU A CA 1
ATOM 567 C C . LEU A 1 80 ? -10.500 -8.071 11.162 1.00 97.19 80 LEU A C 1
ATOM 569 O O . LEU A 1 80 ? -11.339 -7.390 10.576 1.00 97.19 80 LEU A O 1
ATOM 573 N N . PHE A 1 81 ? -9.278 -8.262 10.660 1.00 96.56 81 PHE A N 1
ATOM 574 C CA . PHE A 1 81 ? -8.835 -7.627 9.414 1.00 96.56 81 PHE A CA 1
ATOM 575 C C . PHE A 1 81 ? -9.561 -8.181 8.189 1.00 96.56 81 PHE A C 1
ATOM 577 O O . PHE A 1 81 ? -9.935 -7.419 7.297 1.00 96.56 81 PHE A O 1
ATOM 584 N N . PHE A 1 82 ? -9.803 -9.494 8.147 1.00 96.25 82 PHE A N 1
ATOM 585 C CA . PHE A 1 82 ? -10.447 -10.130 7.005 1.00 96.25 82 PHE A CA 1
ATOM 586 C C . PHE A 1 82 ? -11.897 -9.672 6.828 1.00 96.25 82 PHE A C 1
ATOM 588 O O . PHE A 1 82 ? -12.299 -9.324 5.716 1.00 96.25 82 PHE A O 1
ATOM 595 N N . TYR A 1 83 ? -12.666 -9.609 7.917 1.00 95.25 83 TYR A N 1
ATOM 596 C CA . TYR A 1 83 ? -14.070 -9.196 7.879 1.00 95.25 83 TYR A CA 1
ATOM 597 C C . TYR A 1 83 ? -14.277 -7.683 8.069 1.00 95.25 83 TYR A C 1
ATOM 599 O O . TYR A 1 83 ? -15.349 -7.171 7.751 1.00 95.25 83 TYR A O 1
ATOM 607 N N . GLY A 1 84 ? -13.263 -6.959 8.551 1.00 92.50 84 GLY A N 1
ATOM 608 C CA . GLY A 1 84 ? -13.309 -5.532 8.889 1.00 92.50 84 GLY A CA 1
ATOM 609 C C . GLY A 1 84 ? -12.739 -4.580 7.845 1.00 92.50 84 GLY A C 1
ATOM 610 O O . GLY A 1 84 ? -12.378 -3.460 8.193 1.00 92.50 84 GLY A O 1
ATOM 611 N N . GLN A 1 85 ? -12.668 -4.982 6.573 1.00 86.44 85 GLN A N 1
ATOM 612 C CA . GLN A 1 85 ? -12.081 -4.173 5.487 1.00 86.44 85 GLN A CA 1
ATOM 613 C C . GLN A 1 85 ? -12.722 -2.777 5.336 1.00 86.44 85 GLN A C 1
ATOM 615 O O . GLN A 1 85 ? -12.075 -1.850 4.857 1.00 86.44 85 GLN A O 1
ATOM 620 N N . ASN A 1 86 ? -13.982 -2.618 5.758 1.00 85.31 86 ASN A N 1
ATOM 621 C CA . ASN A 1 86 ? -14.740 -1.368 5.650 1.00 85.31 86 ASN A CA 1
ATOM 622 C C . ASN A 1 86 ? -14.872 -0.600 6.973 1.00 85.31 86 ASN A C 1
ATOM 624 O O . ASN A 1 86 ? -15.565 0.414 6.998 1.00 85.31 86 ASN A O 1
ATOM 628 N N . LEU A 1 87 ? -14.220 -1.039 8.056 1.00 92.75 87 LEU A N 1
ATOM 629 C CA . LEU A 1 87 ? -14.419 -0.483 9.401 1.00 92.75 87 LEU A CA 1
ATOM 630 C C . LEU A 1 87 ? -14.280 1.050 9.440 1.00 92.75 87 LEU A C 1
ATOM 632 O O . LEU A 1 87 ? -15.161 1.738 9.951 1.00 92.75 87 LEU A O 1
ATOM 636 N N . PHE A 1 88 ? -13.218 1.586 8.834 1.00 93.06 88 PHE A N 1
ATOM 637 C CA . PHE A 1 88 ? -12.958 3.030 8.789 1.00 93.06 88 PHE A CA 1
ATOM 638 C C . PHE A 1 88 ? -13.743 3.771 7.697 1.00 93.06 88 PHE A C 1
ATOM 640 O O . PHE A 1 88 ? -13.882 4.988 7.766 1.00 93.06 88 PHE A O 1
ATOM 647 N N . ARG A 1 89 ? -14.308 3.059 6.711 1.00 89.31 89 ARG A N 1
ATOM 648 C CA . ARG A 1 89 ? -15.111 3.667 5.632 1.00 89.31 89 ARG A CA 1
ATOM 649 C C . ARG A 1 89 ? -16.521 4.043 6.083 1.00 89.31 89 ARG A C 1
ATOM 651 O O . ARG A 1 89 ? -17.173 4.849 5.434 1.00 89.31 89 ARG A O 1
ATOM 658 N N . LEU A 1 90 ? -16.991 3.460 7.186 1.00 87.50 90 LEU A N 1
ATOM 659 C CA . LEU A 1 90 ? -18.340 3.676 7.705 1.00 87.50 90 LEU A CA 1
ATOM 660 C C . LEU A 1 90 ? -18.526 4.987 8.479 1.00 87.50 90 LEU A C 1
ATOM 662 O O . LEU A 1 90 ? -19.660 5.307 8.833 1.00 87.50 90 LEU A O 1
ATOM 666 N N . GLY A 1 91 ? -17.449 5.718 8.787 1.00 84.12 91 GLY A N 1
ATOM 667 C CA . GLY A 1 91 ? -17.536 6.946 9.585 1.00 84.12 91 GLY A CA 1
ATOM 668 C C . GLY A 1 91 ? -18.134 6.709 10.977 1.00 84.12 91 GLY A C 1
ATOM 669 O O . GLY A 1 91 ? -18.949 7.500 11.450 1.00 84.12 91 GLY A O 1
ATOM 670 N N . LEU A 1 92 ? -17.794 5.579 11.609 1.00 89.88 92 LEU A N 1
ATOM 671 C CA . LEU A 1 92 ? -18.261 5.258 12.956 1.00 89.88 92 LEU A CA 1
ATOM 672 C C . LEU A 1 92 ? -17.6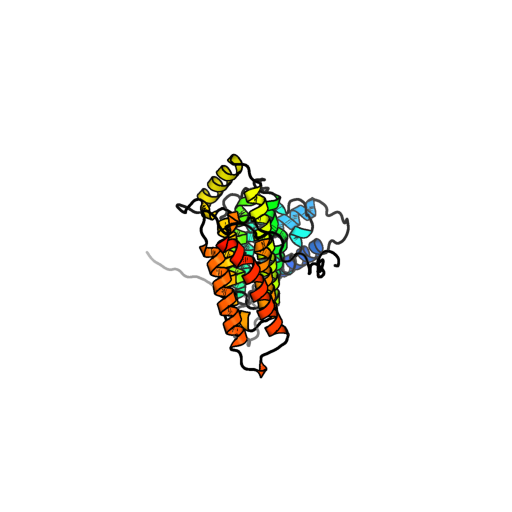75 6.251 13.962 1.00 89.88 92 LEU A C 1
ATOM 674 O O . LEU A 1 92 ? -16.466 6.469 13.997 1.00 89.88 92 LEU A O 1
ATOM 678 N N . TYR A 1 93 ? -18.529 6.809 14.815 1.00 89.31 93 TYR A N 1
ATOM 679 C CA . TYR A 1 93 ? -18.096 7.746 15.844 1.00 89.31 93 TYR A CA 1
ATOM 680 C C . TYR A 1 93 ? -17.114 7.082 16.822 1.00 89.31 93 TYR A C 1
ATOM 682 O O . TYR A 1 93 ? -17.431 6.043 17.402 1.00 89.31 93 TYR A O 1
ATOM 690 N N . GLY A 1 94 ? -15.938 7.684 17.015 1.00 89.38 94 GLY A N 1
ATOM 691 C CA . GLY A 1 94 ? -14.914 7.205 17.948 1.00 89.38 94 GLY A CA 1
ATOM 692 C C . GLY A 1 94 ? -13.991 6.120 17.387 1.00 89.38 94 GLY A C 1
ATOM 693 O O . GLY A 1 94 ? -13.089 5.669 18.095 1.00 89.38 94 GLY A O 1
ATOM 694 N N . VAL A 1 95 ? -14.166 5.708 16.125 1.00 93.00 95 VAL A N 1
ATOM 695 C CA . VAL A 1 95 ? -13.283 4.727 15.466 1.00 93.00 95 VAL A CA 1
ATOM 696 C C . VAL A 1 95 ? -11.844 5.235 15.347 1.00 93.00 95 VAL A C 1
ATOM 698 O O . VAL A 1 95 ? -10.899 4.458 15.251 1.00 93.00 95 VAL A O 1
ATOM 701 N N . GLU A 1 96 ? -11.644 6.548 15.395 1.00 93.56 96 GLU A N 1
ATOM 702 C CA . GLU A 1 96 ? -10.327 7.160 15.305 1.00 93.56 96 GLU A CA 1
ATOM 703 C C . GLU A 1 96 ? -9.438 6.785 16.497 1.00 93.56 96 GLU A C 1
ATOM 705 O O . GLU A 1 96 ? -8.223 6.661 16.347 1.00 93.56 96 GLU A O 1
ATOM 710 N N . ALA A 1 97 ? -10.036 6.525 17.664 1.00 91.69 97 ALA A N 1
ATOM 711 C CA . ALA A 1 97 ? -9.307 6.192 18.884 1.00 91.69 97 ALA A CA 1
ATOM 712 C C . ALA A 1 97 ? -8.541 4.859 18.784 1.00 91.69 97 ALA A C 1
ATOM 714 O O . ALA A 1 97 ? -7.471 4.695 19.375 1.00 91.69 97 ALA A O 1
ATOM 715 N N . ILE A 1 98 ? -9.054 3.904 17.999 1.00 93.50 98 ILE A N 1
ATOM 716 C CA . ILE A 1 98 ? -8.422 2.589 17.812 1.00 93.50 98 ILE A CA 1
ATOM 717 C C . ILE A 1 98 ? -7.364 2.584 16.699 1.00 93.50 98 ILE A C 1
ATOM 719 O O . ILE A 1 98 ? -6.562 1.651 16.624 1.00 93.50 98 ILE A O 1
ATOM 723 N N . LEU A 1 99 ? -7.319 3.618 15.852 1.00 94.56 99 LEU A N 1
ATOM 724 C CA . LEU A 1 99 ? -6.501 3.657 14.636 1.00 94.56 99 LEU A CA 1
ATOM 725 C C . LEU A 1 99 ? -4.998 3.383 14.862 1.00 94.56 99 LEU A C 1
ATOM 727 O O . LEU A 1 99 ? -4.441 2.574 14.113 1.00 94.56 99 LEU A O 1
ATOM 731 N N . PRO A 1 100 ? -4.312 3.976 15.864 1.00 94.06 100 PRO A N 1
ATOM 732 C CA . PRO A 1 100 ? -2.878 3.735 16.053 1.00 94.06 100 PRO A CA 1
ATOM 733 C C . PRO A 1 100 ? -2.555 2.263 16.356 1.00 94.06 100 PRO A C 1
ATOM 735 O O . PRO A 1 100 ? -1.602 1.691 15.819 1.00 94.06 100 PRO A O 1
ATOM 738 N N . HIS A 1 101 ? -3.398 1.624 17.171 1.00 93.38 101 HIS A N 1
ATOM 739 C CA . HIS A 1 101 ? -3.287 0.213 17.541 1.00 93.38 101 HIS A CA 1
ATOM 740 C C . HIS A 1 101 ? -3.665 -0.696 16.374 1.00 93.38 101 HIS A C 1
ATOM 742 O O . HIS A 1 101 ? -2.992 -1.697 16.130 1.00 93.38 101 HIS A O 1
ATOM 748 N N . TYR A 1 102 ? -4.684 -0.302 15.608 1.00 95.50 102 TYR A N 1
ATOM 749 C CA . TYR A 1 102 ? -5.114 -1.004 14.408 1.00 95.50 102 TYR A CA 1
ATOM 750 C C . TYR A 1 102 ? -3.992 -1.086 13.372 1.00 95.50 102 TYR A C 1
ATOM 752 O O . TYR A 1 102 ? -3.669 -2.177 12.914 1.00 95.50 102 TYR A O 1
ATOM 760 N N . LEU A 1 103 ? -3.337 0.038 13.056 1.00 95.81 103 LEU A N 1
ATOM 761 C CA . LEU A 1 103 ? -2.209 0.053 12.120 1.00 95.81 103 LEU A CA 1
ATOM 762 C C . LEU A 1 103 ? -1.009 -0.746 12.644 1.00 95.81 103 LEU A C 1
ATOM 764 O O . LEU A 1 103 ? -0.350 -1.436 11.873 1.00 95.81 103 LEU A O 1
ATOM 768 N N . PHE A 1 104 ? -0.741 -0.707 13.952 1.00 94.81 104 PHE A N 1
ATOM 769 C CA . PHE A 1 104 ? 0.319 -1.524 14.545 1.00 94.81 104 PHE A CA 1
ATOM 770 C C . PHE A 1 104 ? 0.057 -3.027 14.411 1.00 94.81 104 PHE A C 1
ATOM 772 O O . PHE A 1 104 ? 0.963 -3.777 14.052 1.00 94.81 104 PHE A O 1
ATOM 779 N N . ALA A 1 105 ? -1.165 -3.476 14.691 1.00 95.75 105 ALA A N 1
ATOM 780 C CA . ALA A 1 105 ? -1.546 -4.873 14.522 1.00 95.75 105 ALA A CA 1
ATOM 781 C C . ALA A 1 105 ? -1.591 -5.278 13.037 1.00 95.75 105 ALA A C 1
ATOM 783 O O . ALA A 1 105 ? -1.196 -6.394 12.699 1.00 95.75 105 ALA A O 1
ATOM 784 N N . LEU A 1 106 ? -2.004 -4.366 12.150 1.00 96.44 106 LEU A N 1
ATOM 785 C CA . LEU A 1 106 ? -2.024 -4.583 10.703 1.00 96.44 106 LEU A CA 1
ATOM 786 C C . LEU A 1 106 ? -0.617 -4.867 10.179 1.00 96.44 106 LEU A C 1
ATOM 788 O O . LEU A 1 106 ? -0.442 -5.825 9.431 1.00 96.44 106 LEU A O 1
ATOM 792 N N . ASP A 1 107 ? 0.385 -4.099 10.620 1.00 94.38 107 ASP A N 1
ATOM 793 C CA . ASP A 1 107 ? 1.788 -4.325 10.256 1.00 94.38 107 ASP A CA 1
ATOM 794 C C . ASP A 1 107 ? 2.248 -5.740 10.635 1.00 94.38 107 ASP A C 1
ATOM 796 O O . ASP A 1 107 ? 2.886 -6.423 9.836 1.00 94.38 107 ASP A O 1
ATOM 800 N N . ILE A 1 108 ? 1.897 -6.200 11.842 1.00 94.06 108 ILE A N 1
ATOM 801 C CA . ILE A 1 108 ? 2.258 -7.540 12.325 1.00 94.06 108 ILE A CA 1
ATOM 802 C C . ILE A 1 108 ? 1.636 -8.611 11.431 1.00 94.06 108 ILE A C 1
ATOM 804 O O . ILE A 1 108 ? 2.357 -9.464 10.916 1.00 94.06 108 ILE A O 1
ATOM 808 N N . ILE A 1 109 ? 0.321 -8.556 11.211 1.00 96.38 109 ILE A N 1
ATOM 809 C CA . ILE A 1 109 ? -0.386 -9.572 10.422 1.00 96.38 109 ILE A CA 1
ATOM 810 C C . ILE A 1 109 ? 0.081 -9.563 8.965 1.00 96.38 109 ILE A C 1
ATOM 812 O O . ILE A 1 109 ? 0.288 -10.628 8.384 1.00 96.38 109 ILE A O 1
ATOM 816 N N . LEU A 1 110 ? 0.318 -8.390 8.377 1.00 95.69 110 LEU A N 1
ATOM 817 C CA . LEU A 1 110 ? 0.816 -8.274 7.008 1.00 95.69 110 LEU A CA 1
ATOM 818 C C . LEU A 1 110 ? 2.226 -8.871 6.854 1.00 95.69 110 LEU A C 1
ATOM 820 O O . LEU A 1 110 ? 2.492 -9.558 5.870 1.00 95.69 110 LEU A O 1
ATOM 824 N N . ILE A 1 111 ? 3.118 -8.651 7.826 1.00 94.06 111 ILE A N 1
ATOM 825 C CA . ILE A 1 111 ? 4.483 -9.201 7.809 1.00 94.06 111 ILE A CA 1
ATOM 826 C C . ILE A 1 111 ? 4.487 -10.707 8.084 1.00 94.06 111 ILE A C 1
ATOM 828 O O . ILE A 1 111 ? 5.222 -11.451 7.437 1.00 94.06 111 ILE A O 1
ATOM 832 N N . GLU A 1 112 ? 3.712 -11.183 9.057 1.00 94.69 112 GLU A N 1
ATOM 833 C CA . GLU A 1 112 ? 3.687 -12.609 9.390 1.00 94.69 112 GLU A CA 1
ATOM 834 C C . GLU A 1 112 ? 3.003 -13.435 8.284 1.00 94.69 112 GLU A C 1
ATOM 836 O O . GLU A 1 112 ? 3.513 -14.494 7.917 1.00 94.69 112 GLU A O 1
ATOM 841 N N . SER A 1 113 ? 1.933 -12.921 7.662 1.00 93.38 113 SER A N 1
ATOM 842 C CA . SER A 1 113 ? 1.232 -13.589 6.545 1.00 93.38 113 SER A CA 1
ATOM 843 C C . SER A 1 113 ? 2.033 -13.657 5.240 1.00 93.38 113 SER A C 1
ATOM 845 O O . SER A 1 113 ? 1.609 -14.313 4.289 1.00 93.38 113 SER A O 1
ATOM 847 N N . SER A 1 114 ? 3.193 -12.997 5.158 1.00 89.75 114 SER A N 1
ATOM 848 C CA . SER A 1 114 ? 4.138 -13.199 4.055 1.00 89.75 114 SER A CA 1
ATOM 849 C C . SER A 1 114 ? 5.071 -14.395 4.286 1.00 89.75 114 SER A C 1
ATOM 851 O O . SER A 1 114 ? 5.862 -14.718 3.404 1.00 89.75 114 SER A O 1
ATOM 853 N N . LYS A 1 115 ? 5.052 -14.994 5.484 1.00 90.62 115 LYS A N 1
ATOM 854 C CA . LYS A 1 115 ? 5.969 -16.066 5.903 1.00 90.62 115 LYS A CA 1
ATOM 855 C C . LYS A 1 115 ? 5.250 -17.349 6.296 1.00 90.62 115 LYS A C 1
ATOM 857 O O . LYS A 1 115 ? 5.832 -18.419 6.158 1.00 90.62 115 LYS A O 1
ATOM 862 N N . LEU A 1 116 ? 4.046 -17.235 6.852 1.00 91.06 116 LEU A N 1
ATOM 863 C CA . LEU A 1 116 ? 3.301 -18.367 7.384 1.00 91.06 116 LEU A CA 1
ATOM 864 C C . LEU A 1 116 ? 1.788 -18.183 7.262 1.00 91.06 116 LEU A C 1
ATOM 866 O O . LEU A 1 116 ? 1.265 -17.065 7.248 1.00 91.06 116 LEU A O 1
ATOM 870 N N . ARG A 1 117 ? 1.075 -19.309 7.270 1.00 91.19 117 ARG A N 1
ATOM 871 C CA . ARG A 1 117 ? -0.383 -19.342 7.331 1.00 91.19 117 ARG A CA 1
ATOM 872 C C . ARG A 1 117 ? -0.866 -19.042 8.746 1.00 91.19 117 ARG A C 1
ATOM 874 O O . ARG A 1 117 ? -0.706 -19.859 9.645 1.00 91.19 117 ARG A O 1
ATOM 881 N N . LEU A 1 118 ? -1.504 -17.887 8.925 1.00 91.12 118 LEU A N 1
ATOM 882 C CA . LEU A 1 118 ? -1.970 -17.417 10.238 1.00 91.12 118 LEU A CA 1
ATOM 883 C C . LEU A 1 118 ? -3.358 -17.924 10.643 1.00 91.12 118 LEU A C 1
ATOM 885 O O . LEU A 1 118 ? -3.688 -17.932 11.826 1.00 91.12 118 LEU A O 1
ATOM 889 N N . HIS A 1 119 ? -4.188 -18.315 9.675 1.00 92.31 119 HIS A N 1
ATOM 890 C CA . HIS A 1 119 ? -5.568 -18.720 9.922 1.00 92.31 119 HIS A CA 1
ATOM 891 C C . HIS A 1 119 ? -5.911 -19.979 9.103 1.00 92.31 119 HIS A C 1
ATOM 893 O O . HIS A 1 119 ? -5.602 -20.044 7.907 1.00 92.31 119 HIS A O 1
ATOM 899 N N . PRO A 1 120 ? -6.576 -20.992 9.695 1.00 90.31 120 PRO A N 1
ATOM 900 C CA . PRO A 1 120 ? -6.854 -22.262 9.020 1.00 90.31 120 PRO A CA 1
ATOM 901 C C . PRO A 1 120 ? -7.764 -22.085 7.802 1.00 90.31 120 PRO A C 1
ATOM 903 O O . PRO A 1 120 ? -7.560 -22.741 6.788 1.00 90.31 120 PRO A O 1
ATOM 906 N N . SER A 1 121 ? -8.722 -21.161 7.857 1.00 91.62 121 SER A N 1
ATOM 907 C CA . SER A 1 121 ? -9.726 -20.978 6.796 1.00 91.62 121 SER A CA 1
ATOM 908 C C . SER A 1 121 ? -9.446 -19.823 5.833 1.00 91.62 121 SER A C 1
ATOM 910 O O . SER A 1 121 ? -10.198 -19.657 4.880 1.00 91.62 121 SER A O 1
ATOM 912 N N . ILE A 1 122 ? -8.414 -19.004 6.073 1.00 94.81 122 ILE A N 1
ATOM 913 C CA . ILE A 1 122 ? -8.133 -17.814 5.253 1.00 94.81 122 ILE A CA 1
ATOM 914 C C . ILE A 1 122 ? -6.786 -18.028 4.551 1.00 94.81 122 ILE A C 1
ATOM 916 O O . ILE A 1 122 ? -5.780 -18.219 5.239 1.00 94.81 122 ILE A O 1
ATOM 920 N N . PRO A 1 123 ? -6.741 -18.022 3.206 1.00 95.31 123 PRO A N 1
ATOM 921 C CA . PRO A 1 123 ? -5.488 -18.086 2.461 1.00 95.31 123 PRO A CA 1
ATOM 922 C C . PRO A 1 123 ? -4.577 -16.887 2.752 1.00 95.31 123 PRO A C 1
ATOM 924 O O . PRO A 1 123 ? -5.043 -15.765 2.931 1.00 95.31 123 PRO A O 1
ATOM 927 N N . GLU A 1 124 ? -3.262 -17.106 2.729 1.00 95.25 124 GLU A N 1
ATOM 928 C CA . GLU A 1 124 ? -2.254 -16.070 3.013 1.00 95.25 124 GLU A CA 1
ATOM 929 C C . GLU A 1 124 ? -2.372 -14.855 2.082 1.00 95.25 124 GLU A C 1
ATOM 931 O O . GLU A 1 124 ? -2.317 -13.713 2.534 1.00 95.25 124 GLU A O 1
ATOM 936 N N . VAL A 1 125 ? -2.592 -15.098 0.785 1.00 96.50 125 VAL A N 1
ATOM 937 C CA . VAL A 1 125 ? -2.750 -14.043 -0.229 1.00 96.50 125 VAL A CA 1
ATOM 938 C C . VAL A 1 125 ? -3.976 -13.175 0.058 1.00 96.50 125 VAL A C 1
ATOM 940 O O . VAL A 1 125 ? -3.896 -11.947 -0.018 1.00 96.50 125 VAL A O 1
ATOM 943 N N . ASP A 1 126 ? -5.097 -13.795 0.436 1.00 96.88 126 ASP A N 1
ATOM 944 C CA . ASP A 1 126 ? -6.330 -13.076 0.761 1.00 96.88 126 ASP A CA 1
ATOM 945 C C . ASP A 1 126 ? -6.236 -12.351 2.108 1.00 96.88 126 ASP A C 1
ATOM 947 O O . ASP A 1 126 ? -6.825 -11.281 2.272 1.00 96.88 126 ASP A O 1
ATOM 951 N N . MET A 1 127 ? -5.447 -12.873 3.052 1.00 97.12 127 MET A N 1
ATOM 952 C CA . MET A 1 127 ? -5.134 -12.168 4.294 1.00 97.12 127 MET A CA 1
ATOM 953 C C . MET A 1 127 ? -4.337 -10.891 4.006 1.00 97.12 127 MET A C 1
ATOM 955 O O . MET A 1 127 ? -4.732 -9.807 4.439 1.00 97.12 127 MET A O 1
ATOM 959 N N . ARG A 1 128 ? -3.272 -10.978 3.195 1.00 97.12 128 ARG A N 1
ATOM 960 C CA . ARG A 1 128 ? -2.516 -9.791 2.761 1.00 97.12 128 ARG A CA 1
ATOM 961 C C . ARG A 1 128 ? -3.409 -8.803 2.017 1.00 97.12 128 ARG A C 1
ATOM 963 O O . ARG A 1 128 ? -3.375 -7.611 2.313 1.00 97.12 128 ARG A O 1
ATOM 970 N N . ARG A 1 129 ? -4.289 -9.290 1.137 1.00 97.75 129 ARG A N 1
ATOM 971 C CA . ARG A 1 129 ? -5.277 -8.464 0.426 1.00 97.75 129 ARG A CA 1
ATOM 972 C C . ARG A 1 129 ? -6.199 -7.709 1.377 1.00 97.75 129 ARG A C 1
ATOM 974 O O . ARG A 1 129 ? -6.443 -6.520 1.179 1.00 97.75 129 ARG A O 1
ATOM 981 N N . ALA A 1 130 ? -6.712 -8.381 2.405 1.00 96.94 130 ALA A N 1
ATOM 982 C CA . ALA A 1 130 ? -7.570 -7.757 3.403 1.00 96.94 130 ALA A CA 1
ATOM 983 C C . ALA A 1 130 ? -6.822 -6.679 4.203 1.00 96.94 130 ALA A C 1
ATOM 985 O O . ALA A 1 130 ? -7.348 -5.579 4.365 1.00 96.94 130 ALA A O 1
ATOM 986 N N . CYS A 1 131 ? -5.577 -6.941 4.616 1.00 97.25 131 CYS A N 1
ATOM 987 C CA . CYS A 1 131 ? -4.722 -5.942 5.261 1.00 97.25 131 CYS A CA 1
ATOM 988 C C . CYS A 1 131 ? -4.452 -4.735 4.348 1.00 97.25 131 CYS A C 1
ATOM 990 O O . CYS A 1 131 ? -4.566 -3.597 4.793 1.00 97.25 131 CYS A O 1
ATOM 992 N N . LEU A 1 132 ? -4.157 -4.952 3.063 1.00 97.50 132 LEU A N 1
ATOM 993 C CA . LEU A 1 132 ? -3.941 -3.862 2.106 1.00 97.50 132 LEU A CA 1
ATOM 994 C C . LEU A 1 132 ? -5.210 -3.024 1.892 1.00 97.50 132 LEU A C 1
ATOM 996 O O . LEU A 1 132 ? -5.125 -1.802 1.832 1.00 97.50 132 LEU A O 1
ATOM 1000 N N . ARG A 1 133 ? -6.398 -3.640 1.836 1.00 96.62 133 ARG A N 1
ATOM 1001 C CA . ARG A 1 133 ? -7.679 -2.908 1.745 1.00 96.62 133 ARG A CA 1
ATOM 1002 C C . ARG A 1 133 ? -8.011 -2.129 3.012 1.00 96.62 133 ARG A C 1
ATOM 1004 O O . ARG A 1 133 ? -8.549 -1.026 2.931 1.00 96.62 133 ARG A O 1
ATOM 1011 N N . ALA A 1 134 ? -7.683 -2.691 4.171 1.00 95.81 134 ALA A N 1
ATOM 1012 C CA . ALA A 1 134 ? -7.807 -1.993 5.439 1.00 95.81 134 ALA A CA 1
ATOM 1013 C C . ALA A 1 134 ? -6.874 -0.771 5.479 1.00 95.81 134 ALA A C 1
ATOM 1015 O O . ALA A 1 134 ? -7.330 0.333 5.771 1.00 95.81 134 ALA A O 1
ATOM 1016 N N . LEU A 1 135 ? -5.606 -0.930 5.081 1.00 96.81 135 LEU A N 1
ATOM 1017 C CA . LEU A 1 135 ? -4.648 0.172 4.963 1.00 96.81 135 LEU A CA 1
ATOM 1018 C C . LEU A 1 135 ? -5.134 1.242 3.974 1.00 96.81 135 LEU A C 1
ATOM 1020 O O . LEU A 1 135 ? -5.068 2.433 4.273 1.00 96.81 135 LEU A O 1
ATOM 1024 N N . SER A 1 136 ? -5.693 0.828 2.832 1.00 96.69 136 SER A N 1
ATOM 1025 C CA . SER A 1 136 ? -6.196 1.749 1.808 1.00 96.69 136 SER A CA 1
ATOM 1026 C C . SER A 1 136 ? -7.336 2.634 2.315 1.00 96.69 136 SER A C 1
ATOM 1028 O O . SER A 1 136 ? -7.504 3.743 1.823 1.00 96.69 136 SER A O 1
ATOM 1030 N N . SER A 1 137 ? -8.122 2.173 3.294 1.00 95.00 137 SER A N 1
ATOM 1031 C CA . SER A 1 137 ? -9.226 2.959 3.866 1.00 95.00 137 SER A CA 1
ATOM 1032 C C . SER A 1 137 ? -8.765 4.152 4.709 1.00 95.00 137 SER A C 1
ATOM 1034 O O . SER A 1 137 ? -9.544 5.078 4.928 1.00 95.00 137 SER A O 1
ATOM 1036 N N . VAL A 1 138 ? -7.504 4.141 5.152 1.00 95.94 138 VAL A N 1
ATOM 1037 C CA . VAL A 1 138 ? -6.926 5.156 6.044 1.00 95.94 138 VAL A CA 1
ATOM 1038 C C . VAL A 1 138 ? -5.671 5.819 5.470 1.00 95.94 138 VAL A C 1
ATOM 1040 O O . VAL A 1 138 ? -5.028 6.612 6.153 1.00 95.94 138 VAL A O 1
ATOM 1043 N N . ILE A 1 139 ? -5.319 5.528 4.212 1.00 96.06 139 ILE A N 1
ATOM 1044 C CA . ILE A 1 139 ? -4.064 5.972 3.587 1.00 96.06 139 ILE A CA 1
ATOM 1045 C C . ILE A 1 139 ? -3.906 7.502 3.579 1.00 96.06 139 ILE A C 1
ATOM 1047 O O . ILE A 1 139 ? -2.814 7.998 3.847 1.00 96.06 139 ILE A O 1
ATOM 1051 N N . CYS A 1 140 ? -4.997 8.241 3.351 1.00 95.94 140 CYS A N 1
ATOM 1052 C CA . CYS A 1 140 ? -5.004 9.707 3.314 1.00 95.94 140 CYS A CA 1
ATOM 1053 C C . CYS A 1 140 ? -5.162 10.354 4.697 1.00 95.94 140 CYS A C 1
ATOM 1055 O O . CYS A 1 140 ? -4.936 11.547 4.844 1.00 95.94 140 CYS A O 1
ATOM 1057 N N . TRP A 1 141 ? -5.538 9.609 5.743 1.00 95.75 141 TRP A N 1
ATOM 1058 C CA . TRP A 1 141 ? -5.870 10.206 7.044 1.00 95.75 141 TRP A CA 1
ATOM 1059 C C . TRP A 1 141 ? -4.740 11.059 7.648 1.00 95.75 141 TRP A C 1
ATOM 1061 O O . TRP A 1 141 ? -5.042 12.128 8.186 1.00 95.75 141 TRP A O 1
ATOM 1071 N N . PRO A 1 142 ? -3.448 10.673 7.552 1.00 94.62 142 PRO A N 1
ATOM 1072 C CA . PRO A 1 142 ? -2.370 11.515 8.059 1.00 94.62 142 PRO A CA 1
ATOM 1073 C C . PRO A 1 142 ? -2.283 12.891 7.395 1.00 94.62 142 PRO A C 1
ATOM 1075 O O . PRO A 1 142 ? -1.928 13.850 8.073 1.00 94.62 142 PRO A O 1
ATOM 1078 N N . THR A 1 143 ? -2.591 13.001 6.099 1.00 93.75 143 THR A N 1
ATOM 1079 C CA . THR A 1 143 ? -2.556 14.268 5.349 1.00 93.75 143 THR A CA 1
ATOM 1080 C C . THR A 1 143 ? -3.880 15.019 5.451 1.00 93.75 143 THR A C 1
ATOM 1082 O O . THR A 1 143 ? -3.876 16.237 5.581 1.00 93.75 143 THR A O 1
ATOM 1085 N N . THR A 1 144 ? -5.014 14.316 5.499 1.00 94.69 144 THR A N 1
ATOM 1086 C CA . THR A 1 144 ? -6.338 14.932 5.670 1.00 94.69 144 THR A CA 1
ATOM 1087 C C . THR A 1 144 ? -6.493 15.604 7.036 1.00 94.69 144 THR A C 1
ATOM 1089 O O . THR A 1 144 ? -7.007 16.716 7.120 1.00 94.69 144 THR A O 1
ATOM 1092 N N . PHE A 1 145 ? -6.051 14.953 8.118 1.00 94.25 145 PHE A N 1
ATOM 1093 C CA . PHE A 1 145 ? -6.219 15.476 9.480 1.00 94.25 145 PHE A CA 1
ATOM 1094 C C . PHE A 1 145 ? -4.964 16.165 10.034 1.00 94.25 145 PHE A C 1
ATOM 1096 O O . PHE A 1 145 ? -5.056 16.934 10.996 1.00 94.25 145 PHE A O 1
ATOM 1103 N N . GLY A 1 146 ? -3.791 15.900 9.449 1.00 91.31 146 GLY A N 1
ATOM 1104 C CA . GLY A 1 146 ? -2.527 16.547 9.794 1.00 91.31 146 GLY A CA 1
ATOM 1105 C C . GLY A 1 146 ? -2.177 16.461 11.283 1.00 91.31 146 GLY A C 1
ATOM 1106 O O . GLY A 1 146 ? -2.120 15.382 11.879 1.00 91.31 146 GLY A O 1
ATOM 1107 N N . MET A 1 147 ? -1.941 17.624 11.895 1.00 90.50 147 MET A N 1
ATOM 1108 C CA . MET A 1 147 ? -1.543 17.762 13.306 1.00 90.50 147 MET A CA 1
ATOM 1109 C C . MET A 1 147 ? -2.701 17.636 14.300 1.00 90.50 147 MET A C 1
ATOM 1111 O O . MET A 1 147 ? -2.506 17.801 15.505 1.00 90.50 147 MET A O 1
ATOM 1115 N N . SER A 1 148 ? -3.909 17.341 13.819 1.00 93.38 148 SER A N 1
ATOM 1116 C CA . SER A 1 148 ? -5.067 17.150 14.687 1.00 93.38 148 SER A CA 1
ATOM 1117 C C . SER A 1 148 ? -4.827 15.989 15.653 1.00 93.38 148 SER A C 1
ATOM 1119 O O . SER A 1 148 ? -4.204 14.980 15.307 1.00 93.38 148 SER A O 1
ATOM 1121 N N . LYS A 1 149 ? -5.312 16.139 16.889 1.00 93.00 149 LYS A N 1
ATOM 1122 C CA . LYS A 1 149 ? -5.138 15.125 17.931 1.00 93.00 149 LYS A CA 1
ATOM 1123 C C . LYS A 1 149 ? -6.030 13.918 17.664 1.00 93.00 149 LYS A C 1
ATOM 1125 O O . LYS A 1 149 ? -7.204 14.072 17.337 1.00 93.00 149 LYS A O 1
ATOM 1130 N N . ILE A 1 150 ? -5.475 12.729 17.870 1.00 92.69 150 ILE A N 1
ATOM 1131 C CA . ILE A 1 150 ? -6.237 11.482 17.875 1.00 92.69 150 ILE A CA 1
ATOM 1132 C C . ILE A 1 150 ? -6.818 11.297 19.284 1.00 92.69 150 ILE A C 1
ATOM 1134 O O . ILE A 1 150 ? -6.049 11.387 20.254 1.00 92.69 150 ILE A O 1
ATOM 1138 N N . PRO A 1 151 ? -8.131 11.034 19.430 1.00 89.81 151 PRO A N 1
ATOM 1139 C CA . PRO A 1 151 ? -8.721 10.672 20.715 1.00 89.81 151 PRO A CA 1
ATOM 1140 C C . PRO A 1 151 ? -7.949 9.517 21.369 1.00 89.81 151 PRO A C 1
ATOM 1142 O O . PRO A 1 151 ? -7.692 8.499 20.733 1.00 89.81 151 PRO A O 1
ATOM 1145 N N . GLN A 1 152 ? -7.544 9.677 22.630 1.00 81.19 152 GLN A N 1
ATOM 1146 C CA . GLN A 1 152 ? -6.756 8.669 23.347 1.00 81.19 152 GLN A CA 1
ATOM 1147 C C . GLN A 1 152 ? -7.657 7.829 24.251 1.00 81.19 152 GLN A C 1
ATOM 1149 O O . GLN A 1 152 ? -8.471 8.377 24.994 1.00 81.19 152 GLN A O 1
ATOM 1154 N N . LEU A 1 153 ? -7.454 6.511 24.244 1.00 78.38 153 LEU A N 1
ATOM 1155 C CA . LEU A 1 153 ? -7.999 5.623 25.270 1.00 78.38 153 LEU A CA 1
ATOM 1156 C C . LEU A 1 153 ? -7.049 5.605 26.488 1.00 78.38 153 LEU A C 1
ATOM 1158 O O . LEU A 1 153 ? -5.837 5.462 26.290 1.00 78.38 153 LEU A O 1
ATOM 1162 N N . PRO A 1 154 ? -7.551 5.750 27.734 1.00 67.62 154 PRO A N 1
ATOM 1163 C CA . PRO A 1 154 ? -6.727 5.962 28.933 1.00 67.62 154 PRO A CA 1
ATOM 1164 C C . PRO A 1 154 ? -5.626 4.917 29.151 1.00 67.62 154 PRO A C 1
ATOM 1166 O O . PRO A 1 154 ? -4.512 5.258 29.539 1.00 67.62 154 PRO A O 1
ATOM 1169 N N . GLU A 1 155 ? -5.908 3.652 28.843 1.00 65.69 155 GLU A N 1
ATOM 1170 C CA . GLU A 1 155 ? -4.980 2.532 29.053 1.00 65.69 155 GLU A CA 1
ATOM 1171 C C . GLU A 1 155 ? -3.885 2.436 27.977 1.00 65.69 155 GLU A C 1
ATOM 1173 O O . GLU A 1 155 ? -2.975 1.617 28.073 1.00 65.69 155 GLU A O 1
ATOM 1178 N N . SER A 1 156 ? -3.946 3.280 26.939 1.00 67.06 156 SER A N 1
ATOM 1179 C CA . SER A 1 156 ? -3.178 3.082 25.705 1.00 67.06 156 SER A CA 1
ATOM 1180 C C . SER A 1 156 ? -2.025 4.054 25.459 1.00 67.06 156 SER A C 1
ATOM 1182 O O . SER A 1 156 ? -1.218 3.838 24.553 1.00 67.06 156 SER A O 1
ATOM 1184 N N . ALA A 1 157 ? -1.912 5.117 26.258 1.00 60.78 157 ALA A N 1
ATOM 1185 C CA . ALA A 1 157 ? -0.978 6.216 25.995 1.00 60.78 157 ALA A CA 1
ATOM 1186 C C . ALA A 1 157 ? 0.504 5.780 25.973 1.00 60.78 157 ALA A C 1
ATOM 1188 O O . ALA A 1 157 ? 1.304 6.335 25.218 1.00 60.78 157 ALA A O 1
ATOM 1189 N N . ASN A 1 158 ? 0.860 4.749 26.750 1.00 65.62 158 ASN A N 1
ATOM 1190 C CA . ASN A 1 158 ? 2.241 4.279 26.917 1.00 65.62 158 ASN A CA 1
ATOM 1191 C C . ASN A 1 158 ? 2.641 3.130 25.977 1.00 65.62 158 ASN A C 1
ATOM 1193 O O . ASN A 1 158 ? 3.778 2.653 26.038 1.00 65.62 158 ASN A O 1
ATOM 1197 N N . LEU A 1 159 ? 1.737 2.640 25.123 1.00 74.56 159 LEU A N 1
ATOM 1198 C CA . LEU A 1 159 ? 2.098 1.574 24.193 1.00 74.56 159 LEU A CA 1
ATOM 1199 C C . LEU A 1 159 ? 2.978 2.108 23.061 1.00 74.56 159 LEU A C 1
ATOM 1201 O O . LEU A 1 159 ? 2.791 3.210 22.568 1.00 74.56 159 LEU A O 1
ATOM 1205 N N . LYS A 1 160 ? 3.881 1.262 22.547 1.00 71.50 160 LYS A N 1
ATOM 1206 C CA . LYS A 1 160 ? 4.706 1.563 21.355 1.00 71.50 160 LYS A CA 1
ATOM 1207 C C . LYS A 1 160 ? 3.883 1.873 20.092 1.00 71.50 160 LYS A C 1
ATOM 1209 O O . LYS A 1 160 ? 4.425 2.347 19.098 1.00 71.50 160 LYS A O 1
ATOM 1214 N N . SER A 1 161 ? 2.605 1.512 20.098 1.00 76.94 161 SER A N 1
ATOM 1215 C CA . SER A 1 161 ? 1.628 1.787 19.047 1.00 76.94 161 SER A CA 1
ATOM 1216 C C . SER A 1 161 ? 0.945 3.143 19.190 1.00 76.94 161 SER A C 1
ATOM 1218 O O . SER A 1 161 ? 0.202 3.509 18.284 1.00 76.94 161 SER A O 1
ATOM 1220 N N . SER A 1 162 ? 1.151 3.868 20.293 1.00 80.19 162 SER A N 1
ATOM 1221 C CA . SER A 1 162 ? 0.478 5.140 20.519 1.00 80.19 162 SER A CA 1
ATOM 1222 C C . SER A 1 162 ? 0.944 6.194 19.515 1.00 80.19 162 SER A C 1
ATOM 1224 O O . SER A 1 162 ? 2.100 6.246 19.087 1.00 80.19 162 SER A O 1
ATOM 1226 N N . ALA A 1 163 ? -0.009 7.014 19.097 1.00 87.12 163 ALA A N 1
ATOM 1227 C CA . ALA A 1 163 ? 0.210 8.199 18.290 1.00 87.12 163 ALA A CA 1
ATOM 1228 C C . ALA A 1 163 ? -0.742 9.265 18.816 1.00 87.12 163 ALA A C 1
ATOM 1230 O O . ALA A 1 163 ? -1.919 8.983 19.053 1.00 87.12 163 ALA A O 1
ATOM 1231 N N . THR A 1 164 ? -0.230 10.471 19.035 1.00 88.81 164 THR A N 1
ATOM 1232 C CA . THR A 1 164 ? -1.012 11.588 19.570 1.00 88.81 164 THR A CA 1
ATOM 1233 C C . THR A 1 164 ? -1.663 12.410 18.468 1.00 88.81 164 THR A C 1
ATOM 1235 O O . THR A 1 164 ? -2.715 13.001 18.705 1.00 88.81 164 THR A O 1
ATOM 1238 N N . THR A 1 165 ? -1.084 12.418 17.264 1.00 92.44 165 THR A N 1
ATOM 1239 C CA . THR A 1 165 ? -1.609 13.110 16.078 1.00 92.44 165 THR A CA 1
ATOM 1240 C C . THR A 1 165 ? -1.656 12.184 14.865 1.00 92.44 165 THR A C 1
ATOM 1242 O O . THR A 1 165 ? -0.920 11.197 14.794 1.00 92.44 165 THR A O 1
ATOM 1245 N N . TYR A 1 166 ? -2.506 12.501 13.885 1.00 94.44 166 TYR A N 1
ATOM 1246 C CA . TYR A 1 166 ? -2.623 11.701 12.658 1.00 94.44 166 TYR A CA 1
ATOM 1247 C C . TYR A 1 166 ? -1.335 11.701 11.838 1.00 94.44 166 TYR A C 1
ATOM 1249 O O . TYR A 1 166 ? -0.955 10.666 11.289 1.00 94.44 166 TYR A O 1
ATOM 1257 N N . LEU A 1 167 ? -0.609 12.820 11.812 1.00 91.75 167 LEU A N 1
ATOM 1258 C CA . LEU A 1 167 ? 0.636 12.916 11.058 1.00 91.75 167 LEU A CA 1
ATOM 1259 C C . LEU A 1 167 ? 1.715 11.930 11.540 1.00 91.75 167 LEU A C 1
ATOM 1261 O O . LEU A 1 167 ? 2.485 11.420 10.727 1.00 91.75 167 LEU A O 1
ATOM 1265 N N . GLN A 1 168 ? 1.733 11.580 12.831 1.00 90.62 168 GLN A N 1
ATOM 1266 C CA . GLN A 1 168 ? 2.652 10.571 13.381 1.00 90.62 168 GLN A CA 1
ATOM 1267 C C . GLN A 1 168 ? 2.412 9.157 12.828 1.00 90.62 168 GLN A C 1
ATOM 1269 O O . GLN A 1 168 ? 3.293 8.301 12.924 1.00 90.62 168 GLN A O 1
ATOM 1274 N N . LEU A 1 169 ? 1.245 8.894 12.231 1.00 92.81 169 LEU A N 1
ATOM 1275 C CA . LEU A 1 169 ? 0.944 7.622 11.572 1.00 92.81 169 LEU A CA 1
ATOM 1276 C C . LEU A 1 169 ? 1.541 7.546 10.160 1.00 92.81 169 LEU A C 1
ATOM 1278 O O . LEU A 1 169 ? 1.772 6.447 9.651 1.00 92.81 169 LEU A O 1
ATOM 1282 N N . ARG A 1 170 ? 1.854 8.692 9.538 1.00 93.44 170 ARG A N 1
ATOM 1283 C CA . ARG A 1 170 ? 2.354 8.773 8.157 1.00 93.44 170 ARG A CA 1
ATOM 1284 C C . ARG A 1 170 ? 3.618 7.931 7.918 1.00 93.44 170 ARG A C 1
ATOM 1286 O O . ARG A 1 170 ? 3.615 7.134 6.979 1.00 93.44 170 ARG A O 1
ATOM 1293 N N . PRO A 1 171 ? 4.674 7.997 8.760 1.00 91.38 171 PRO A N 1
ATOM 1294 C CA . PRO A 1 171 ? 5.880 7.194 8.551 1.00 91.38 171 PRO A CA 1
ATOM 1295 C C . PRO A 1 171 ? 5.638 5.688 8.696 1.00 91.38 171 PRO A C 1
ATOM 1297 O O . PRO A 1 171 ? 6.350 4.899 8.075 1.00 91.38 171 PRO A O 1
ATOM 1300 N N . ARG A 1 172 ? 4.665 5.278 9.524 1.00 92.38 172 ARG A N 1
ATOM 1301 C CA . ARG A 1 172 ? 4.271 3.870 9.662 1.00 92.38 172 ARG A CA 1
ATOM 1302 C C . ARG A 1 172 ? 3.642 3.387 8.364 1.00 92.38 172 ARG A C 1
ATOM 1304 O O . ARG A 1 172 ? 4.185 2.471 7.766 1.00 92.38 172 ARG A O 1
ATOM 1311 N N . ILE A 1 173 ? 2.600 4.073 7.893 1.00 95.75 173 ILE A N 1
ATOM 1312 C CA . ILE A 1 173 ? 1.908 3.757 6.636 1.00 95.75 173 ILE A CA 1
ATOM 1313 C C . ILE A 1 173 ? 2.898 3.665 5.466 1.00 95.75 173 ILE A C 1
ATOM 1315 O O . ILE A 1 173 ? 2.887 2.690 4.715 1.00 95.75 173 ILE A O 1
ATOM 1319 N N . TYR A 1 174 ? 3.813 4.631 5.358 1.00 95.38 174 TYR A N 1
ATOM 1320 C CA . TYR A 1 174 ? 4.886 4.604 4.365 1.00 95.38 174 TYR A CA 1
ATOM 1321 C C . TYR A 1 174 ? 5.758 3.338 4.474 1.00 95.38 174 TYR A C 1
ATOM 1323 O O . TYR A 1 174 ? 5.987 2.657 3.473 1.00 95.38 174 TYR A O 1
ATOM 1331 N N . LYS A 1 175 ? 6.225 2.980 5.679 1.00 94.50 175 LYS A N 1
ATOM 1332 C CA . LYS A 1 175 ? 7.033 1.766 5.896 1.00 94.50 175 LYS A CA 1
ATOM 1333 C C . LYS A 1 175 ? 6.261 0.495 5.526 1.00 94.50 175 LYS A C 1
ATOM 1335 O O . LYS A 1 175 ? 6.845 -0.396 4.908 1.00 94.50 175 LYS A O 1
ATOM 1340 N N . THR A 1 176 ? 4.973 0.424 5.854 1.00 95.56 176 THR A N 1
ATOM 1341 C CA . THR A 1 176 ? 4.083 -0.698 5.516 1.00 95.56 176 THR A CA 1
ATOM 1342 C C . THR A 1 176 ? 3.922 -0.848 4.003 1.00 95.56 176 THR A C 1
ATOM 1344 O O . THR A 1 176 ? 4.018 -1.960 3.477 1.00 95.56 176 THR A O 1
ATOM 1347 N N . LEU A 1 177 ? 3.763 0.261 3.272 1.00 96.25 177 LEU A N 1
ATOM 1348 C CA . LEU A 1 177 ? 3.723 0.239 1.808 1.00 96.25 177 LEU A CA 1
ATOM 1349 C C . LEU A 1 177 ? 5.056 -0.191 1.199 1.00 96.25 177 LEU A C 1
ATOM 1351 O O . LEU A 1 177 ? 5.058 -1.049 0.325 1.00 96.25 177 LEU A O 1
ATOM 1355 N N . VAL A 1 178 ? 6.191 0.329 1.678 1.00 95.69 178 VAL A N 1
ATOM 1356 C CA . VAL A 1 178 ? 7.516 -0.100 1.193 1.00 95.69 178 VAL A CA 1
ATOM 1357 C C . VAL A 1 178 ? 7.731 -1.596 1.433 1.00 95.69 178 VAL A C 1
ATOM 1359 O O . VAL A 1 178 ? 8.264 -2.286 0.564 1.00 95.69 178 VAL A O 1
ATOM 1362 N N . PHE A 1 179 ? 7.305 -2.118 2.587 1.00 95.81 179 PHE A N 1
ATOM 1363 C CA . PHE A 1 179 ? 7.338 -3.554 2.860 1.00 95.81 179 PHE A CA 1
ATOM 1364 C C . PHE A 1 179 ? 6.483 -4.334 1.852 1.00 95.81 179 PHE A C 1
ATOM 1366 O O . PHE A 1 179 ? 6.985 -5.274 1.235 1.00 95.81 179 PHE A O 1
ATOM 1373 N N . SER A 1 180 ? 5.234 -3.921 1.636 1.00 96.56 180 SER A N 1
ATOM 1374 C CA . SER A 1 180 ? 4.311 -4.571 0.691 1.00 96.56 180 SER A CA 1
ATOM 1375 C C . SER A 1 180 ? 4.873 -4.560 -0.728 1.00 96.56 180 SER A C 1
ATOM 1377 O O . SER A 1 180 ? 4.965 -5.591 -1.386 1.00 96.56 180 SER A O 1
ATOM 1379 N N . LEU A 1 181 ? 5.379 -3.407 -1.160 1.00 95.81 181 LEU A N 1
ATOM 1380 C CA . LEU A 1 181 ? 5.967 -3.195 -2.475 1.00 95.81 181 LEU A CA 1
ATOM 1381 C C . LEU A 1 181 ? 7.220 -4.040 -2.712 1.00 95.81 181 LEU A C 1
ATOM 1383 O O . LEU A 1 181 ? 7.544 -4.317 -3.859 1.00 95.81 181 LEU A O 1
ATOM 1387 N N . ARG A 1 182 ? 7.944 -4.451 -1.665 1.00 94.31 182 ARG A N 1
ATOM 1388 C CA . ARG A 1 182 ? 9.156 -5.283 -1.773 1.00 94.31 182 ARG A CA 1
ATOM 1389 C C . ARG A 1 182 ? 8.897 -6.781 -1.658 1.00 94.31 182 ARG A C 1
ATOM 1391 O O . ARG A 1 182 ? 9.703 -7.544 -2.179 1.00 94.31 182 ARG A O 1
ATOM 1398 N N . ASN A 1 183 ? 7.809 -7.185 -1.007 1.00 94.06 183 ASN A N 1
ATOM 1399 C CA . ASN A 1 183 ? 7.572 -8.588 -0.657 1.00 94.06 183 ASN A CA 1
ATOM 1400 C C . ASN A 1 183 ? 6.319 -9.193 -1.299 1.00 94.06 183 ASN A C 1
ATOM 1402 O O . ASN A 1 183 ? 6.227 -10.412 -1.374 1.00 94.06 183 ASN A O 1
ATOM 1406 N N . GLU A 1 184 ? 5.363 -8.388 -1.768 1.00 96.25 184 GLU A N 1
ATOM 1407 C CA . GLU A 1 184 ? 4.161 -8.928 -2.403 1.00 96.25 184 GLU A CA 1
ATOM 1408 C C . GLU A 1 184 ? 4.475 -9.518 -3.783 1.00 96.25 184 GLU A C 1
ATOM 1410 O O . GLU A 1 184 ? 5.317 -9.005 -4.538 1.00 96.25 184 GLU A O 1
ATOM 1415 N N . THR A 1 185 ? 3.786 -10.617 -4.077 1.00 94.56 185 THR A N 1
ATOM 1416 C CA . THR A 1 185 ? 3.936 -11.437 -5.279 1.00 94.56 185 THR A CA 1
ATOM 1417 C C . THR A 1 185 ? 2.624 -11.583 -6.044 1.00 94.56 185 THR A C 1
ATOM 1419 O O . THR A 1 185 ? 2.666 -11.772 -7.255 1.00 94.56 185 THR A O 1
ATOM 1422 N N . ASP A 1 186 ? 1.470 -11.459 -5.378 1.00 97.31 186 ASP A N 1
ATOM 1423 C CA . ASP A 1 186 ? 0.161 -11.529 -6.032 1.00 97.31 186 ASP A CA 1
ATOM 1424 C C . ASP A 1 186 ? -0.103 -10.268 -6.882 1.00 97.31 186 ASP A C 1
ATOM 1426 O O . ASP A 1 186 ? -0.045 -9.155 -6.344 1.00 97.31 186 ASP A O 1
ATOM 1430 N N . PRO A 1 187 ? -0.438 -10.400 -8.182 1.00 97.06 187 PRO A N 1
ATOM 1431 C CA . PRO A 1 187 ? -0.661 -9.256 -9.067 1.00 97.06 187 PRO A CA 1
ATOM 1432 C C . PRO A 1 187 ? -1.752 -8.296 -8.582 1.00 97.06 187 PRO A C 1
ATOM 1434 O O . PRO A 1 187 ? -1.572 -7.082 -8.645 1.00 97.06 187 PRO A O 1
ATOM 1437 N N . VAL A 1 188 ? -2.859 -8.816 -8.040 1.00 97.31 188 VAL A N 1
ATOM 1438 C CA . VAL A 1 188 ? -3.983 -7.989 -7.565 1.00 97.31 188 VAL A CA 1
ATOM 1439 C C . VAL A 1 188 ? -3.572 -7.171 -6.340 1.00 97.31 188 VAL A C 1
ATOM 1441 O O . VAL A 1 188 ? -3.873 -5.979 -6.242 1.00 97.31 188 VAL A O 1
ATOM 1444 N N . ASN A 1 189 ? -2.853 -7.790 -5.405 1.00 98.00 189 ASN A N 1
ATOM 1445 C CA . ASN A 1 189 ? -2.316 -7.093 -4.241 1.00 98.00 189 ASN A CA 1
ATOM 1446 C C . ASN A 1 189 ? -1.240 -6.066 -4.636 1.00 98.00 189 ASN A C 1
ATOM 1448 O O . ASN A 1 189 ? -1.171 -4.987 -4.038 1.00 98.00 189 ASN A O 1
ATOM 1452 N N . LEU A 1 190 ? -0.433 -6.357 -5.661 1.00 97.88 190 LEU A N 1
ATOM 1453 C CA . LEU A 1 190 ? 0.531 -5.411 -6.225 1.00 97.88 190 LEU A CA 1
ATOM 1454 C C . LEU A 1 190 ? -0.158 -4.205 -6.865 1.00 97.88 190 LEU A C 1
ATOM 1456 O O . LEU A 1 190 ? 0.258 -3.081 -6.596 1.00 97.88 190 LEU A O 1
ATOM 1460 N N . HIS A 1 191 ? -1.238 -4.401 -7.626 1.00 98.19 191 HIS A N 1
ATOM 1461 C CA . HIS A 1 191 ? -2.042 -3.297 -8.166 1.00 98.19 191 HIS A CA 1
ATOM 1462 C C . HIS A 1 191 ? -2.588 -2.397 -7.063 1.00 98.19 191 HIS A C 1
ATOM 1464 O O . HIS A 1 191 ? -2.452 -1.177 -7.143 1.00 98.19 191 HIS A O 1
ATOM 1470 N N . LEU A 1 192 ? -3.141 -2.988 -6.001 1.00 97.88 192 LEU A N 1
ATOM 1471 C CA . LEU A 1 192 ? -3.637 -2.232 -4.853 1.00 97.88 192 LEU A CA 1
ATOM 1472 C C . LEU A 1 192 ? -2.508 -1.465 -4.146 1.00 97.88 192 LEU A C 1
ATOM 1474 O O . LEU A 1 192 ? -2.680 -0.304 -3.782 1.00 97.88 192 LEU A O 1
ATOM 1478 N N . THR A 1 193 ? -1.341 -2.092 -3.986 1.00 98.31 193 THR A N 1
ATOM 1479 C CA . THR A 1 193 ? -0.161 -1.461 -3.379 1.00 98.31 193 THR A CA 1
ATOM 1480 C C . THR A 1 193 ? 0.339 -0.288 -4.219 1.00 98.31 193 THR A C 1
ATOM 1482 O O . THR A 1 193 ? 0.566 0.790 -3.679 1.00 98.31 193 THR A O 1
ATOM 1485 N N . LEU A 1 194 ? 0.466 -0.465 -5.537 1.00 98.25 194 LEU A N 1
ATOM 1486 C CA . LEU A 1 194 ? 0.892 0.579 -6.471 1.00 98.25 194 LEU A CA 1
ATOM 1487 C C . LEU A 1 194 ? -0.093 1.755 -6.494 1.00 98.25 194 LEU A C 1
ATOM 1489 O O . LEU A 1 194 ? 0.339 2.901 -6.411 1.00 98.25 194 LEU A O 1
ATOM 1493 N N . ALA A 1 195 ? -1.402 1.486 -6.503 1.00 98.06 195 ALA A N 1
ATOM 1494 C CA . ALA A 1 195 ? -2.420 2.530 -6.411 1.00 98.06 195 ALA A CA 1
ATOM 1495 C C . ALA A 1 195 ? -2.299 3.338 -5.106 1.00 98.06 195 ALA A C 1
ATOM 1497 O O . ALA A 1 195 ? -2.320 4.568 -5.132 1.00 98.06 195 ALA A O 1
ATOM 1498 N N . MET A 1 196 ? -2.102 2.663 -3.965 1.00 97.81 196 MET A N 1
ATOM 1499 C CA . MET A 1 196 ? -1.861 3.342 -2.686 1.00 97.81 196 MET A CA 1
ATOM 1500 C C . MET A 1 196 ? -0.565 4.161 -2.687 1.00 97.81 196 MET A C 1
ATOM 1502 O O . MET A 1 196 ? -0.539 5.232 -2.085 1.00 97.81 196 MET A O 1
ATOM 1506 N N . CYS A 1 197 ? 0.497 3.698 -3.357 1.00 97.69 197 CYS A N 1
ATOM 1507 C CA . CYS A 1 197 ? 1.733 4.468 -3.509 1.00 97.69 197 CYS A CA 1
ATOM 1508 C C . CYS A 1 197 ? 1.483 5.788 -4.248 1.00 97.69 197 CYS A C 1
ATOM 1510 O O . CYS A 1 197 ? 1.962 6.820 -3.784 1.00 97.69 197 CYS A O 1
ATOM 1512 N N . THR A 1 198 ? 0.726 5.772 -5.351 1.00 96.44 198 THR A N 1
ATOM 1513 C CA . THR A 1 198 ? 0.367 6.995 -6.090 1.00 96.44 198 THR A CA 1
ATOM 1514 C C . THR A 1 198 ? -0.363 7.983 -5.189 1.00 96.44 198 THR A C 1
ATOM 1516 O O . THR A 1 198 ? 0.086 9.118 -5.045 1.00 96.44 198 THR A O 1
ATOM 1519 N N . VAL A 1 199 ? -1.421 7.522 -4.511 1.00 96.56 199 VAL A N 1
ATOM 1520 C CA . VAL A 1 199 ? -2.221 8.360 -3.604 1.00 96.56 199 VAL A CA 1
ATOM 1521 C C . VAL A 1 199 ? -1.358 8.932 -2.481 1.00 96.56 199 VAL A C 1
ATOM 1523 O O . VAL A 1 199 ? -1.385 10.134 -2.238 1.00 96.56 199 VAL A O 1
ATOM 1526 N N . LEU A 1 200 ? -0.546 8.103 -1.816 1.00 95.88 200 LEU A N 1
ATOM 1527 C CA . LEU A 1 200 ? 0.294 8.569 -0.713 1.00 95.88 200 LEU A CA 1
ATOM 1528 C C . LEU A 1 200 ? 1.319 9.611 -1.175 1.00 95.88 200 LEU A C 1
ATOM 1530 O O . LEU A 1 200 ? 1.567 10.570 -0.444 1.00 95.88 200 LEU A O 1
ATOM 1534 N N . MET A 1 201 ? 1.933 9.427 -2.348 1.00 95.00 201 MET A N 1
ATOM 1535 C CA . MET A 1 201 ? 2.900 10.385 -2.890 1.00 95.00 201 MET A CA 1
ATOM 1536 C C . MET A 1 201 ? 2.238 11.723 -3.211 1.00 95.00 201 MET A C 1
ATOM 1538 O O . MET A 1 201 ? 2.734 12.750 -2.753 1.00 95.00 201 MET A O 1
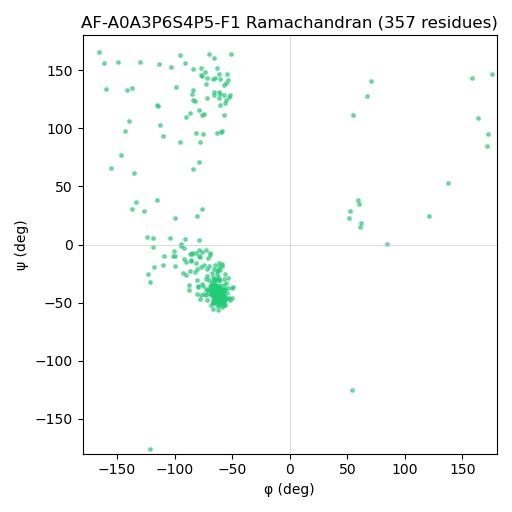ATOM 1542 N N . GLU A 1 202 ? 1.124 11.716 -3.942 1.00 93.69 202 GLU A N 1
ATOM 1543 C CA . GLU A 1 202 ? 0.403 12.930 -4.340 1.00 93.69 202 GLU A CA 1
ATOM 1544 C C . GLU A 1 202 ? -0.106 13.711 -3.125 1.00 93.69 202 GLU A C 1
ATOM 1546 O O . GLU A 1 202 ? 0.243 14.880 -2.952 1.00 93.69 202 GLU A O 1
ATOM 1551 N N . GLU A 1 203 ? -0.809 13.035 -2.216 1.00 94.25 203 GLU A N 1
ATOM 1552 C CA . GLU A 1 203 ? -1.351 13.641 -0.999 1.00 94.25 203 GLU A CA 1
ATOM 1553 C C . GLU A 1 203 ? -0.249 14.165 -0.074 1.00 94.25 203 GLU A C 1
ATOM 1555 O O . GLU A 1 203 ? -0.373 15.248 0.497 1.00 94.25 203 GLU A O 1
ATOM 1560 N N . SER A 1 204 ? 0.862 13.430 0.071 1.00 93.31 204 SER A N 1
ATOM 1561 C CA . SER A 1 204 ? 1.981 13.893 0.902 1.00 93.31 204 SER A CA 1
ATOM 1562 C C . SER A 1 204 ? 2.668 15.114 0.298 1.00 93.31 204 SER A C 1
ATOM 1564 O O . SER A 1 204 ? 3.079 15.996 1.047 1.00 93.31 204 SER A O 1
ATOM 1566 N N . CYS A 1 205 ? 2.800 15.179 -1.031 1.00 92.88 205 CYS A N 1
ATOM 1567 C CA . CYS A 1 205 ? 3.356 16.352 -1.703 1.00 92.88 205 CYS A CA 1
ATOM 1568 C C . CYS A 1 205 ? 2.444 17.564 -1.535 1.00 92.88 205 CYS A C 1
ATOM 1570 O O . CYS A 1 205 ? 2.918 18.629 -1.147 1.00 92.88 205 CYS A O 1
ATOM 1572 N N . ALA A 1 206 ? 1.146 17.398 -1.805 1.00 92.44 206 ALA A N 1
ATOM 1573 C CA . ALA A 1 206 ? 0.163 18.466 -1.678 1.00 92.44 206 ALA A CA 1
ATOM 1574 C C . ALA A 1 206 ? 0.100 19.003 -0.241 1.00 92.44 206 ALA A C 1
ATOM 1576 O O . ALA A 1 206 ? 0.103 20.215 -0.038 1.00 92.44 206 ALA A O 1
ATOM 1577 N N . PHE A 1 207 ? 0.114 18.105 0.749 1.00 93.31 207 PHE A N 1
ATOM 1578 C CA . PHE A 1 207 ? 0.124 18.473 2.159 1.00 93.31 207 PHE A CA 1
ATOM 1579 C C . PHE A 1 207 ? 1.381 19.259 2.535 1.00 93.31 207 PHE A C 1
ATOM 1581 O O . PHE A 1 207 ? 1.261 20.381 3.009 1.00 93.31 207 PHE A O 1
ATOM 1588 N N . ASP A 1 208 ? 2.577 18.709 2.293 1.00 91.88 208 ASP A N 1
ATOM 1589 C CA . ASP A 1 208 ? 3.839 19.329 2.719 1.00 91.88 208 ASP A CA 1
ATOM 1590 C C . ASP A 1 208 ? 4.085 20.687 2.045 1.00 91.88 208 ASP A C 1
ATOM 1592 O O . ASP A 1 208 ? 4.567 21.611 2.694 1.00 91.88 208 ASP A O 1
ATOM 1596 N N . LEU A 1 209 ? 3.739 20.827 0.760 1.00 89.69 209 LEU A N 1
ATOM 1597 C CA . LEU A 1 209 ? 3.861 22.095 0.029 1.00 89.69 209 LEU A CA 1
ATOM 1598 C C . LEU A 1 209 ? 2.821 23.136 0.461 1.00 89.69 209 LEU A C 1
ATOM 1600 O O . LEU A 1 209 ? 3.016 24.325 0.217 1.00 89.69 209 LEU A O 1
ATOM 1604 N N . GLY A 1 210 ? 1.717 22.696 1.068 1.00 90.00 210 GLY A N 1
ATOM 1605 C CA . GLY A 1 210 ? 0.671 23.563 1.603 1.00 90.00 210 GLY A CA 1
ATOM 1606 C C . GLY A 1 210 ? 0.942 24.076 3.020 1.00 90.00 210 GLY A C 1
ATOM 1607 O O . GLY A 1 210 ? 0.180 24.911 3.507 1.00 90.00 210 GLY A O 1
ATOM 1608 N N . LEU A 1 211 ? 1.991 23.591 3.695 1.00 89.81 211 LEU A N 1
ATOM 1609 C CA . LEU A 1 211 ? 2.324 24.006 5.058 1.00 89.81 211 LEU A CA 1
ATOM 1610 C C . LEU A 1 211 ? 3.003 25.378 5.091 1.00 89.81 211 LEU A C 1
ATOM 1612 O O . LEU A 1 211 ? 3.819 25.717 4.236 1.00 89.81 211 LEU A O 1
ATOM 1616 N N . SER A 1 212 ? 2.733 26.145 6.150 1.00 89.81 212 SER A N 1
ATOM 1617 C CA . SER A 1 212 ? 3.533 27.330 6.469 1.00 89.81 212 SER A CA 1
ATOM 1618 C C . SER A 1 212 ? 4.938 26.945 6.953 1.00 89.81 212 SER A C 1
ATOM 1620 O O . SER A 1 212 ? 5.191 25.804 7.358 1.00 89.81 212 SER A O 1
ATOM 1622 N N . GLU A 1 213 ? 5.871 27.901 6.966 1.00 86.38 213 GLU A N 1
ATOM 1623 C CA . GLU A 1 213 ? 7.227 27.679 7.496 1.00 86.38 213 GLU A CA 1
ATOM 1624 C C . GLU A 1 213 ? 7.201 27.204 8.961 1.00 86.38 213 GLU A C 1
ATOM 1626 O O . GLU A 1 213 ? 7.932 26.286 9.340 1.00 86.38 213 GLU A O 1
ATOM 1631 N N . GLU A 1 214 ? 6.301 27.768 9.774 1.00 87.44 214 GLU A N 1
ATOM 1632 C CA . GLU A 1 214 ? 6.113 27.389 11.179 1.00 87.44 214 GLU A CA 1
ATOM 1633 C C . GLU A 1 214 ? 5.613 25.946 11.322 1.00 87.44 214 GLU A C 1
ATOM 1635 O O . GLU A 1 214 ? 6.182 25.161 12.086 1.00 87.44 214 GLU A O 1
ATOM 1640 N N . GLN A 1 215 ? 4.591 25.570 10.545 1.00 87.31 215 GLN A N 1
ATOM 1641 C CA . GLN A 1 215 ? 4.038 24.212 10.538 1.00 87.31 215 GLN A CA 1
ATOM 1642 C C . GLN A 1 215 ? 5.059 23.189 10.032 1.00 87.31 215 GLN A C 1
ATOM 1644 O O . GLN A 1 215 ? 5.158 22.080 10.562 1.00 87.31 215 GLN A O 1
ATOM 1649 N N . THR A 1 216 ? 5.864 23.571 9.041 1.00 85.56 216 THR A N 1
ATOM 1650 C CA . THR A 1 216 ? 6.955 22.743 8.520 1.00 85.56 216 THR A CA 1
ATOM 1651 C C . THR A 1 216 ? 8.011 22.499 9.598 1.00 85.56 216 THR A C 1
ATOM 1653 O O . THR A 1 216 ? 8.427 21.359 9.819 1.00 85.56 216 THR A O 1
ATOM 1656 N N . ALA A 1 217 ? 8.408 23.540 10.335 1.00 85.00 217 ALA A N 1
ATOM 1657 C CA . ALA A 1 217 ? 9.347 23.411 11.444 1.00 85.00 217 ALA A CA 1
ATOM 1658 C C . ALA A 1 217 ? 8.793 22.523 12.572 1.00 85.00 217 ALA A C 1
ATOM 1660 O O . ALA A 1 217 ? 9.530 21.715 13.143 1.00 85.00 217 ALA A O 1
ATOM 1661 N N . GLU A 1 218 ? 7.501 22.636 12.886 1.00 84.75 218 GLU A N 1
ATOM 1662 C CA . GLU A 1 218 ? 6.835 21.773 13.862 1.00 84.75 218 GLU A CA 1
ATOM 1663 C C . GLU A 1 218 ? 6.819 20.307 13.405 1.00 84.75 218 GLU A C 1
ATOM 1665 O O . GLU A 1 218 ? 7.198 19.414 14.165 1.00 84.75 218 GLU A O 1
ATOM 1670 N N . MET A 1 219 ? 6.489 20.046 12.141 1.00 84.50 219 MET A N 1
ATOM 1671 C CA . MET A 1 219 ? 6.515 18.705 11.556 1.00 84.50 219 MET A CA 1
ATOM 1672 C C . MET A 1 219 ? 7.905 18.061 11.601 1.00 84.50 219 MET A C 1
ATOM 1674 O O . MET A 1 219 ? 8.040 16.881 11.951 1.00 84.50 219 MET A O 1
ATOM 1678 N N . ILE A 1 220 ? 8.952 18.828 11.294 1.00 81.25 220 ILE A N 1
ATOM 1679 C CA . ILE A 1 220 ? 10.338 18.354 11.379 1.00 81.25 220 ILE A CA 1
ATOM 1680 C C . ILE A 1 220 ? 10.701 18.020 12.836 1.00 81.25 220 ILE A C 1
ATOM 1682 O O . ILE A 1 220 ? 11.330 16.989 13.102 1.00 81.25 220 ILE A O 1
ATOM 1686 N N . LYS A 1 221 ? 10.258 18.830 13.807 1.00 81.50 221 LYS A N 1
ATOM 1687 C CA . LYS A 1 221 ? 10.439 18.539 15.241 1.00 81.50 221 LYS A CA 1
ATOM 1688 C C . LYS A 1 221 ? 9.719 17.253 15.656 1.00 81.50 221 LYS A C 1
ATOM 1690 O O . LYS A 1 221 ? 10.329 16.402 16.296 1.00 81.50 221 LYS A O 1
ATOM 1695 N N . MET A 1 222 ? 8.465 17.063 15.245 1.00 76.44 222 MET A N 1
ATOM 1696 C CA . MET A 1 222 ? 7.708 15.844 15.563 1.00 76.44 222 MET A CA 1
ATOM 1697 C C . MET A 1 222 ? 8.360 14.586 14.974 1.00 76.44 222 MET A C 1
ATOM 1699 O O . MET A 1 222 ? 8.427 13.549 15.633 1.00 76.44 222 MET A O 1
ATOM 1703 N N . THR A 1 223 ? 8.881 14.675 13.748 1.00 70.12 223 THR A N 1
ATOM 1704 C CA . THR A 1 223 ? 9.492 13.519 13.075 1.00 70.12 223 THR A CA 1
ATOM 1705 C C . THR A 1 223 ? 10.876 13.182 13.638 1.00 70.12 223 THR A C 1
ATOM 1707 O O . THR A 1 223 ? 11.227 12.011 13.775 1.00 70.12 223 THR A O 1
ATOM 1710 N N . SER A 1 224 ? 11.663 14.189 14.024 1.00 67.56 224 SER A N 1
ATOM 1711 C CA . SER A 1 224 ? 12.988 13.973 14.626 1.00 67.56 224 SER A CA 1
ATOM 1712 C C . SER A 1 224 ? 12.914 13.327 16.015 1.00 67.56 224 SER A C 1
ATOM 1714 O O . SER A 1 224 ? 13.767 12.499 16.344 1.00 67.56 224 SER A O 1
ATOM 1716 N N . GLN A 1 225 ? 11.861 13.613 16.790 1.00 64.75 225 GLN A N 1
ATOM 1717 C CA . GLN A 1 225 ? 11.614 12.981 18.092 1.00 64.75 225 GLN A CA 1
ATOM 1718 C C . GLN A 1 225 ? 11.303 11.477 17.999 1.00 64.75 225 GLN A C 1
ATOM 1720 O O . GLN A 1 225 ? 11.624 10.740 18.928 1.00 64.75 225 GLN A O 1
ATOM 1725 N N . GLN A 1 226 ? 10.732 10.994 16.890 1.00 59.34 226 GLN A N 1
ATOM 1726 C CA . GLN A 1 226 ? 10.442 9.565 16.711 1.00 59.34 226 GLN A CA 1
ATOM 1727 C C . GLN A 1 226 ? 11.648 8.734 16.243 1.00 59.34 226 GLN A C 1
ATOM 1729 O O . GLN A 1 226 ? 11.664 7.521 16.465 1.00 59.34 226 GLN A O 1
ATOM 1734 N N . HIS A 1 227 ? 12.649 9.342 15.590 1.00 51.38 227 HIS A N 1
ATOM 1735 C CA . HIS A 1 227 ? 13.648 8.586 14.817 1.00 51.38 227 HIS A CA 1
ATOM 1736 C C . HIS A 1 227 ? 15.106 8.694 15.265 1.00 51.38 227 HIS A C 1
ATOM 1738 O O . HIS A 1 227 ? 15.910 7.990 14.666 1.00 51.38 227 HIS A O 1
ATOM 1744 N N . GLY A 1 228 ? 15.450 9.480 16.293 1.00 45.88 228 GLY A N 1
ATOM 1745 C CA . GLY A 1 228 ? 16.786 9.515 16.917 1.00 45.88 228 GLY A CA 1
ATOM 1746 C C . GLY A 1 228 ? 17.970 9.779 15.960 1.00 45.88 228 GLY A C 1
ATOM 1747 O O . GLY A 1 228 ? 18.348 8.929 15.163 1.00 45.88 228 GLY A O 1
ATOM 1748 N N . ASN A 1 229 ? 18.623 10.942 16.072 1.00 41.50 229 ASN A N 1
ATOM 1749 C CA . ASN A 1 229 ? 19.874 11.306 15.368 1.00 41.50 229 ASN A CA 1
ATOM 1750 C C . ASN A 1 229 ? 19.915 11.125 13.830 1.00 41.50 229 ASN A C 1
ATOM 1752 O O . ASN A 1 229 ? 20.997 11.035 13.251 1.00 41.50 229 ASN A O 1
ATOM 1756 N N . GLN A 1 230 ? 18.775 11.107 13.133 1.00 49.94 230 GLN A N 1
ATOM 1757 C CA . GLN A 1 230 ? 18.750 11.078 11.663 1.00 49.94 230 GLN A CA 1
ATOM 1758 C C . GLN A 1 230 ? 18.418 12.451 11.071 1.00 49.94 230 GLN A C 1
ATOM 1760 O O . GLN A 1 230 ? 17.760 13.273 11.704 1.00 49.94 230 GLN A O 1
ATOM 1765 N N . THR A 1 231 ? 18.905 12.690 9.850 1.00 50.88 231 THR A N 1
ATOM 1766 C CA . THR A 1 231 ? 18.797 13.965 9.131 1.00 50.88 231 THR A CA 1
ATOM 1767 C C . THR A 1 231 ? 17.345 14.468 9.029 1.00 50.88 231 THR A C 1
ATOM 1769 O O . THR A 1 231 ? 16.436 13.663 8.800 1.00 50.88 231 THR A O 1
ATOM 1772 N N . PRO A 1 232 ? 17.110 15.792 9.149 1.00 51.62 232 PRO A N 1
ATOM 1773 C CA . PRO A 1 232 ? 15.769 16.394 9.215 1.00 51.62 232 PRO A CA 1
ATOM 1774 C C . PRO A 1 232 ? 14.902 16.153 7.965 1.00 51.62 232 PRO A C 1
ATOM 1776 O O . PRO A 1 232 ? 13.684 16.285 8.021 1.00 51.62 232 PRO A O 1
ATOM 1779 N N . GLU A 1 233 ? 15.507 15.739 6.850 1.00 54.81 233 GLU A N 1
ATOM 1780 C CA . GLU A 1 233 ? 14.832 15.495 5.570 1.00 54.81 233 GLU A CA 1
ATOM 1781 C C . GLU A 1 233 ? 14.001 14.197 5.529 1.00 54.81 233 GLU A C 1
ATOM 1783 O O . GLU A 1 233 ? 13.136 14.055 4.667 1.00 54.81 233 GLU A O 1
ATOM 1788 N N . LYS A 1 234 ? 14.215 13.238 6.449 1.00 56.75 234 LYS A N 1
ATOM 1789 C CA . LYS A 1 234 ? 13.525 11.925 6.431 1.00 56.75 234 LYS A CA 1
ATOM 1790 C C . LYS A 1 234 ? 12.039 11.964 6.828 1.00 56.75 234 LYS A C 1
ATOM 1792 O O . LYS A 1 234 ? 11.387 10.922 6.798 1.00 56.75 234 LYS A O 1
ATOM 1797 N N . GLY A 1 235 ? 11.521 13.125 7.233 1.00 59.56 235 GLY A N 1
ATOM 1798 C CA . GLY A 1 235 ? 10.108 13.317 7.586 1.00 59.56 235 GLY A CA 1
ATOM 1799 C C . GLY A 1 235 ? 9.245 13.960 6.502 1.00 59.56 235 GLY A C 1
ATOM 1800 O O . GLY A 1 235 ? 8.021 13.989 6.640 1.00 59.56 235 GLY A O 1
ATOM 1801 N N . LEU A 1 236 ? 9.880 14.461 5.441 1.00 79.19 236 LEU A N 1
ATOM 1802 C CA . LEU A 1 236 ? 9.225 15.181 4.354 1.00 79.19 236 LEU A CA 1
ATOM 1803 C C . LEU A 1 236 ? 8.810 14.236 3.226 1.00 79.19 236 LEU A C 1
ATOM 1805 O O . LEU A 1 236 ? 9.429 13.187 3.010 1.00 79.19 236 LEU A O 1
ATOM 1809 N N . CYS A 1 237 ? 7.812 14.658 2.455 1.00 88.50 237 CYS A N 1
ATOM 1810 C CA . CYS A 1 237 ? 7.277 13.976 1.283 1.00 88.50 237 CYS A CA 1
ATOM 1811 C C . CYS A 1 237 ? 8.377 13.570 0.295 1.00 88.50 237 CYS A C 1
ATOM 1813 O O . CYS A 1 237 ? 8.340 12.455 -0.215 1.00 88.50 237 CYS A O 1
ATOM 1815 N N . VAL A 1 238 ? 9.413 14.400 0.120 1.00 89.62 238 VAL A N 1
ATOM 1816 C CA . VAL A 1 238 ? 10.598 14.117 -0.710 1.00 89.62 238 VAL A CA 1
ATOM 1817 C C . VAL A 1 238 ? 11.205 12.755 -0.374 1.00 89.62 238 VAL A C 1
ATOM 1819 O O . VAL A 1 238 ? 11.504 11.955 -1.261 1.00 89.62 238 VAL A O 1
ATOM 1822 N N . SER A 1 239 ? 11.365 12.455 0.916 1.00 89.25 239 SER A N 1
ATOM 1823 C CA . SER A 1 239 ? 11.964 11.197 1.360 1.00 89.25 239 SER A CA 1
ATOM 1824 C C . SER A 1 239 ? 11.067 9.989 1.082 1.00 89.25 239 SER A C 1
ATOM 1826 O O . SER A 1 239 ? 11.578 8.925 0.720 1.00 89.25 239 SER A O 1
ATOM 1828 N N . PHE A 1 240 ? 9.745 10.158 1.191 1.00 91.56 240 PHE A N 1
ATOM 1829 C CA . PHE A 1 240 ? 8.771 9.109 0.896 1.00 91.56 240 PHE A CA 1
ATOM 1830 C C . PHE A 1 240 ? 8.672 8.844 -0.601 1.00 91.56 240 PHE A C 1
ATOM 1832 O O . PHE A 1 240 ? 8.786 7.691 -1.014 1.00 91.56 240 PHE A O 1
ATOM 1839 N N . VAL A 1 241 ? 8.553 9.898 -1.412 1.00 93.62 241 VAL A N 1
ATOM 1840 C CA . VAL A 1 241 ? 8.540 9.807 -2.876 1.00 93.62 241 VAL A CA 1
ATOM 1841 C C . VAL A 1 241 ? 9.807 9.112 -3.355 1.00 93.62 241 VAL A C 1
ATOM 1843 O O . VAL A 1 241 ? 9.723 8.090 -4.028 1.00 93.62 241 VAL A O 1
ATOM 1846 N N . ARG A 1 242 ? 10.991 9.568 -2.925 1.00 92.81 242 ARG A N 1
ATOM 1847 C CA . ARG A 1 242 ? 12.261 8.946 -3.325 1.00 92.81 242 ARG A CA 1
ATOM 1848 C C . ARG A 1 242 ? 12.338 7.469 -2.935 1.00 92.81 242 ARG A C 1
ATOM 1850 O O . ARG A 1 242 ? 12.812 6.649 -3.720 1.00 92.81 242 ARG A O 1
ATOM 1857 N N . GLY A 1 243 ? 11.885 7.114 -1.734 1.00 93.75 243 GLY A N 1
ATOM 1858 C CA . GLY A 1 243 ? 11.907 5.731 -1.262 1.00 93.75 243 GLY A CA 1
ATOM 1859 C C . GLY A 1 243 ? 10.946 4.807 -2.014 1.00 93.75 243 GLY A C 1
ATOM 1860 O O . GLY A 1 243 ? 11.337 3.692 -2.368 1.00 93.75 243 GLY A O 1
ATOM 1861 N N . LEU A 1 244 ? 9.727 5.272 -2.305 1.00 96.12 244 LEU A N 1
ATOM 1862 C CA . LEU A 1 244 ? 8.750 4.529 -3.107 1.00 96.12 244 LEU A CA 1
ATOM 1863 C C . LEU A 1 244 ? 9.223 4.388 -4.554 1.00 96.12 244 LEU A C 1
ATOM 1865 O O . LEU A 1 244 ? 9.265 3.272 -5.064 1.00 96.12 244 LEU A O 1
ATOM 1869 N N . VAL A 1 245 ? 9.671 5.479 -5.179 1.00 95.75 245 VAL A N 1
ATOM 1870 C CA . VAL A 1 245 ? 10.232 5.468 -6.537 1.00 95.75 245 VAL A CA 1
ATOM 1871 C C . VAL A 1 245 ? 11.401 4.498 -6.635 1.00 95.75 245 VAL A C 1
ATOM 1873 O O . VAL A 1 245 ? 11.439 3.681 -7.551 1.00 95.75 245 VAL A O 1
ATOM 1876 N N . SER A 1 246 ? 12.326 4.533 -5.674 1.00 95.69 246 SER A N 1
ATOM 1877 C CA . SER A 1 246 ? 13.462 3.613 -5.645 1.00 95.69 246 SER A CA 1
ATOM 1878 C C . SER A 1 246 ? 13.019 2.152 -5.571 1.00 95.69 246 SER A C 1
ATOM 1880 O O . SER A 1 246 ? 13.549 1.320 -6.304 1.00 95.69 246 SER A O 1
ATOM 1882 N N . ALA A 1 247 ? 12.026 1.835 -4.738 1.00 96.62 247 ALA A N 1
ATOM 1883 C CA . ALA A 1 247 ? 11.498 0.481 -4.630 1.00 96.62 247 ALA A CA 1
ATOM 1884 C C . ALA A 1 247 ? 10.757 0.028 -5.905 1.00 96.62 247 ALA A C 1
ATOM 1886 O O . ALA A 1 247 ? 10.928 -1.118 -6.313 1.00 96.62 247 ALA A O 1
ATOM 1887 N N . ILE A 1 248 ? 9.994 0.909 -6.563 1.00 97.50 248 ILE A N 1
ATOM 1888 C CA . ILE A 1 248 ? 9.325 0.611 -7.844 1.00 97.50 248 ILE A CA 1
ATOM 1889 C C . ILE A 1 248 ? 10.363 0.366 -8.946 1.00 97.50 248 ILE A C 1
ATOM 1891 O O . ILE A 1 248 ? 10.287 -0.637 -9.652 1.00 97.50 248 ILE A O 1
ATOM 1895 N N . CYS A 1 249 ? 11.353 1.253 -9.068 1.00 96.31 249 CYS A N 1
ATOM 1896 C CA . CYS A 1 249 ? 12.416 1.171 -10.073 1.00 96.31 249 CYS A CA 1
ATOM 1897 C C . CYS A 1 249 ? 13.271 -0.096 -9.926 1.00 96.31 249 CYS A C 1
ATOM 1899 O O . CYS A 1 249 ? 13.669 -0.699 -10.922 1.00 96.31 249 CYS A O 1
ATOM 1901 N N . ASP A 1 250 ? 13.527 -0.524 -8.690 1.00 95.12 250 ASP A N 1
ATOM 1902 C CA . ASP A 1 250 ? 14.201 -1.793 -8.422 1.00 95.12 250 ASP A CA 1
ATOM 1903 C C . ASP A 1 250 ? 13.333 -2.989 -8.839 1.00 95.12 250 ASP A C 1
ATOM 1905 O O . ASP A 1 250 ? 13.797 -3.857 -9.577 1.00 95.12 250 ASP A O 1
ATOM 1909 N N . ARG A 1 251 ? 12.057 -3.020 -8.423 1.00 95.50 251 ARG A N 1
ATOM 1910 C CA . ARG A 1 251 ? 11.140 -4.141 -8.688 1.00 95.50 251 ARG A CA 1
ATOM 1911 C C . ARG A 1 251 ? 10.795 -4.309 -10.166 1.00 95.50 251 ARG A C 1
ATOM 1913 O O . ARG A 1 251 ? 10.772 -5.445 -10.623 1.00 95.50 251 ARG A O 1
ATOM 1920 N N . ILE A 1 252 ? 10.559 -3.225 -10.911 1.00 95.06 252 ILE A N 1
ATOM 1921 C CA . ILE A 1 252 ? 10.141 -3.297 -12.324 1.00 95.06 252 ILE A CA 1
ATOM 1922 C C . ILE A 1 252 ? 11.189 -3.982 -13.212 1.00 95.06 252 ILE A C 1
ATOM 1924 O O . ILE A 1 252 ? 10.840 -4.640 -14.186 1.00 95.06 252 ILE A O 1
ATOM 1928 N N . CYS A 1 253 ? 12.471 -3.883 -12.849 1.00 92.88 253 CYS A N 1
ATOM 1929 C CA . CYS A 1 253 ? 13.561 -4.539 -13.570 1.00 92.88 253 CYS A CA 1
ATOM 1930 C C . CYS A 1 253 ? 13.686 -6.037 -13.251 1.00 92.88 253 CYS A C 1
ATOM 1932 O O . CYS A 1 253 ? 14.466 -6.729 -13.904 1.00 92.88 253 CYS A O 1
ATOM 1934 N N . ARG A 1 254 ? 12.987 -6.544 -12.228 1.00 94.56 254 ARG A N 1
ATOM 1935 C CA . ARG A 1 254 ? 13.101 -7.945 -11.825 1.00 94.56 254 ARG A CA 1
ATOM 1936 C C . ARG A 1 254 ? 12.187 -8.842 -12.666 1.00 94.56 254 ARG A C 1
ATOM 1938 O O . ARG A 1 254 ? 11.118 -8.390 -13.088 1.00 94.56 254 ARG A O 1
ATOM 1945 N N . PRO A 1 255 ? 12.556 -10.119 -12.876 1.00 92.31 255 PRO A N 1
ATOM 1946 C CA . PRO A 1 255 ? 11.773 -11.040 -13.695 1.00 92.31 255 PRO A CA 1
ATOM 1947 C C . PRO A 1 255 ? 10.316 -11.189 -13.249 1.00 92.31 255 PRO A C 1
ATOM 1949 O O . PRO A 1 255 ? 9.449 -11.345 -14.104 1.00 92.31 255 PRO A O 1
ATOM 1952 N N . GLU A 1 256 ? 10.024 -11.098 -11.945 1.00 91.69 256 GLU A N 1
ATOM 1953 C CA . GLU A 1 256 ? 8.664 -11.289 -11.430 1.00 91.69 256 GLU A CA 1
ATOM 1954 C C . GLU A 1 256 ? 7.707 -10.200 -11.924 1.00 91.69 256 GLU A C 1
ATOM 1956 O O . GLU A 1 256 ? 6.556 -10.484 -12.231 1.00 91.69 256 GLU A O 1
ATOM 1961 N N . TRP A 1 257 ? 8.170 -8.950 -12.027 1.00 93.94 257 TRP A N 1
ATOM 1962 C CA . TRP A 1 257 ? 7.345 -7.854 -12.545 1.00 93.94 257 TRP A CA 1
ATOM 1963 C C . TRP A 1 257 ? 7.446 -7.751 -14.059 1.00 93.94 257 TRP A C 1
ATOM 1965 O O . TRP A 1 257 ? 6.438 -7.533 -14.724 1.00 93.94 257 TRP A O 1
ATOM 1975 N N . ALA A 1 258 ? 8.641 -7.961 -14.614 1.00 91.25 258 ALA A N 1
ATOM 1976 C CA . ALA A 1 258 ? 8.874 -7.911 -16.051 1.00 91.25 258 ALA A CA 1
ATOM 1977 C C . ALA A 1 258 ? 8.160 -9.032 -16.830 1.00 91.25 258 ALA A C 1
ATOM 1979 O O . ALA A 1 258 ? 7.960 -8.899 -18.043 1.00 91.25 258 ALA A O 1
ATOM 1980 N N . GLY A 1 259 ? 7.798 -10.134 -16.167 1.00 90.88 259 GLY A N 1
ATOM 1981 C CA . GLY A 1 259 ? 6.926 -11.180 -16.706 1.00 90.88 259 GLY A CA 1
ATOM 1982 C C . GLY A 1 259 ? 5.434 -10.835 -16.632 1.00 90.88 259 GLY A C 1
ATOM 1983 O O . GLY A 1 259 ? 4.678 -11.223 -17.518 1.00 90.88 259 GLY A O 1
ATOM 1984 N N . GLU A 1 260 ? 5.024 -10.057 -15.630 1.00 94.06 260 GLU A N 1
ATOM 1985 C CA . GLU A 1 260 ? 3.631 -9.683 -15.367 1.00 94.06 260 GLU A CA 1
ATOM 1986 C C . GLU A 1 260 ? 3.289 -8.321 -15.991 1.00 94.06 260 GLU A C 1
ATOM 1988 O O . GLU A 1 260 ? 3.401 -7.261 -15.364 1.00 94.06 260 GLU A O 1
ATOM 1993 N N . HIS A 1 261 ? 2.848 -8.331 -17.254 1.00 93.62 261 HIS A N 1
ATOM 1994 C CA . HIS A 1 261 ? 2.613 -7.107 -18.035 1.00 93.62 261 HIS A CA 1
ATOM 1995 C C . HIS A 1 261 ? 1.631 -6.131 -17.368 1.00 93.62 261 HIS A C 1
ATOM 1997 O O . HIS A 1 261 ? 1.862 -4.922 -17.392 1.00 93.62 261 HIS A O 1
ATOM 2003 N N . SER A 1 262 ? 0.569 -6.627 -16.724 1.00 95.44 262 SER A N 1
ATOM 2004 C CA . SER A 1 262 ? -0.407 -5.775 -16.033 1.00 95.44 262 SER A CA 1
ATOM 2005 C C . SER A 1 262 ? 0.189 -5.052 -14.826 1.00 95.44 262 SER A C 1
ATOM 2007 O O . SER A 1 262 ? -0.200 -3.924 -14.535 1.00 95.44 262 SER A O 1
ATOM 2009 N N . VAL A 1 263 ? 1.108 -5.690 -14.097 1.00 96.75 263 VAL A N 1
ATOM 2010 C CA . VAL A 1 263 ? 1.807 -5.071 -12.958 1.00 96.75 263 VAL A CA 1
ATOM 2011 C C . VAL A 1 263 ? 2.839 -4.072 -13.470 1.00 96.75 263 VAL A C 1
ATOM 2013 O O . VAL A 1 263 ? 2.925 -2.963 -12.948 1.00 96.75 263 VAL A O 1
ATOM 2016 N N . SER A 1 264 ? 3.574 -4.433 -14.526 1.00 96.62 264 SER A N 1
ATOM 2017 C CA . SER A 1 264 ? 4.515 -3.532 -15.197 1.00 96.62 264 SER A CA 1
ATOM 2018 C C . SER A 1 264 ? 3.838 -2.246 -15.678 1.00 96.62 264 SER A C 1
ATOM 2020 O O . SER A 1 264 ? 4.353 -1.164 -15.413 1.00 96.62 264 SER A O 1
ATOM 2022 N N . LEU A 1 265 ? 2.673 -2.340 -16.332 1.00 95.62 265 LEU A N 1
ATOM 2023 C CA . LEU A 1 265 ? 1.903 -1.165 -16.757 1.00 95.62 265 LEU A CA 1
ATOM 2024 C C . LEU A 1 265 ? 1.491 -0.300 -15.567 1.00 95.62 265 LEU A C 1
ATOM 2026 O O . LEU A 1 265 ? 1.773 0.891 -15.573 1.00 95.62 265 LEU A O 1
ATOM 2030 N N . ALA A 1 266 ? 0.931 -0.897 -14.512 1.00 97.06 266 ALA A N 1
ATOM 2031 C CA . ALA A 1 266 ? 0.564 -0.145 -13.317 1.00 97.06 266 ALA A CA 1
ATOM 2032 C C . ALA A 1 266 ? 1.774 0.560 -12.679 1.00 97.06 266 ALA A C 1
ATOM 2034 O O . ALA A 1 266 ? 1.664 1.702 -12.247 1.00 97.06 266 ALA A O 1
ATOM 2035 N N . ALA A 1 267 ? 2.944 -0.084 -12.647 1.00 97.50 267 ALA A N 1
ATOM 2036 C CA . ALA A 1 267 ? 4.174 0.521 -12.140 1.00 97.50 267 ALA A CA 1
ATOM 2037 C C . ALA A 1 267 ? 4.644 1.699 -13.010 1.00 97.50 267 ALA A C 1
ATOM 2039 O O . ALA A 1 267 ? 5.045 2.734 -12.480 1.00 97.50 267 ALA A O 1
ATOM 2040 N N . ILE A 1 268 ? 4.565 1.558 -14.336 1.00 96.25 268 ILE A N 1
ATOM 2041 C CA . ILE A 1 268 ? 4.858 2.631 -15.295 1.00 96.25 268 ILE A CA 1
ATOM 2042 C C . ILE A 1 268 ? 3.875 3.790 -15.121 1.00 96.25 268 ILE A C 1
ATOM 2044 O O . ILE A 1 268 ? 4.311 4.939 -15.154 1.00 96.25 268 ILE A O 1
ATOM 2048 N N . ASP A 1 269 ? 2.593 3.509 -14.883 1.00 95.25 269 ASP A N 1
ATOM 2049 C CA . ASP A 1 269 ? 1.574 4.524 -14.617 1.00 95.25 269 ASP A CA 1
ATOM 2050 C C . ASP A 1 269 ? 1.881 5.288 -13.326 1.00 95.25 269 ASP A C 1
ATOM 2052 O O . ASP A 1 269 ? 1.835 6.516 -13.331 1.00 95.25 269 ASP A O 1
ATOM 2056 N N . VAL A 1 270 ? 2.300 4.607 -12.249 1.00 96.00 270 VAL A N 1
ATOM 2057 C CA . VAL A 1 270 ? 2.761 5.287 -11.022 1.00 96.00 270 VAL A CA 1
ATOM 2058 C C . VAL A 1 270 ? 3.933 6.227 -11.317 1.00 96.00 270 VAL A C 1
ATOM 2060 O O . VAL A 1 270 ? 3.941 7.367 -10.855 1.00 96.00 270 VAL A O 1
ATOM 2063 N N . LEU A 1 271 ? 4.92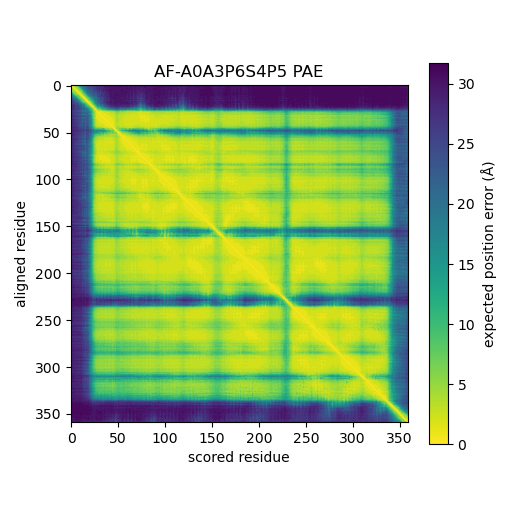1 5.772 -12.095 1.00 95.12 271 LEU A N 1
ATOM 2064 C CA . LEU A 1 271 ? 6.066 6.602 -12.483 1.00 95.12 271 LEU A CA 1
ATOM 2065 C C . LEU A 1 271 ? 5.649 7.772 -13.382 1.00 95.12 271 LEU A C 1
ATOM 2067 O O . LEU A 1 271 ? 6.215 8.856 -13.271 1.00 95.12 271 LEU A O 1
ATOM 2071 N N . ASN A 1 272 ? 4.650 7.576 -14.240 1.00 91.12 272 ASN A N 1
ATOM 2072 C CA . ASN A 1 272 ? 4.088 8.626 -15.079 1.00 91.12 272 ASN A CA 1
ATOM 2073 C C . ASN A 1 272 ? 3.362 9.682 -14.233 1.00 91.12 272 ASN A C 1
ATOM 2075 O O . ASN A 1 272 ? 3.570 10.872 -14.432 1.00 91.12 272 ASN A O 1
ATOM 2079 N N . CYS A 1 273 ? 2.604 9.270 -13.212 1.00 90.94 273 CYS A N 1
ATOM 2080 C CA . CYS A 1 273 ? 1.939 10.179 -12.274 1.00 90.94 273 CYS A CA 1
ATOM 2081 C C . CYS A 1 273 ? 2.908 11.105 -11.519 1.00 90.94 273 CYS A C 1
ATOM 2083 O O . CYS A 1 273 ? 2.484 12.152 -11.033 1.00 90.94 273 CYS A O 1
ATOM 2085 N N . LEU A 1 274 ? 4.209 10.790 -11.459 1.00 89.62 274 LEU A N 1
ATOM 2086 C CA . LEU A 1 274 ? 5.211 11.698 -10.890 1.00 89.62 274 LEU A CA 1
ATOM 2087 C C . LEU A 1 274 ? 5.289 13.031 -11.645 1.00 89.62 274 LEU A C 1
ATOM 2089 O O . LEU A 1 274 ? 5.699 14.028 -11.057 1.00 89.62 274 LEU A O 1
ATOM 2093 N N . SER A 1 275 ? 4.850 13.083 -12.908 1.00 85.75 275 SER A N 1
ATOM 2094 C CA . SER A 1 275 ? 4.732 14.338 -13.652 1.00 85.75 275 SER A CA 1
ATOM 2095 C C . SER A 1 275 ? 3.627 15.261 -13.135 1.00 85.75 275 SER A C 1
ATOM 2097 O O . SER A 1 275 ? 3.498 16.389 -13.591 1.00 85.75 275 SER A O 1
ATOM 2099 N N . HIS A 1 276 ? 2.769 14.814 -12.229 1.00 86.12 276 HIS A N 1
ATOM 2100 C CA . HIS A 1 276 ? 1.799 15.706 -11.593 1.00 86.12 276 HIS A CA 1
ATOM 2101 C C . HIS A 1 276 ? 2.337 16.297 -10.289 1.00 86.12 276 HIS A C 1
ATOM 2103 O O . HIS A 1 276 ? 1.774 17.258 -9.770 1.00 86.12 276 HIS A O 1
ATOM 2109 N N . LEU A 1 277 ? 3.447 15.762 -9.772 1.00 87.81 277 LEU A N 1
ATOM 2110 C CA . LEU A 1 277 ? 4.081 16.279 -8.568 1.00 87.81 277 LEU A CA 1
ATOM 2111 C C . LEU A 1 277 ? 4.864 17.555 -8.876 1.00 87.81 277 LEU A C 1
ATOM 2113 O O . LEU A 1 277 ? 5.381 17.756 -9.978 1.00 87.81 277 LEU A O 1
ATOM 2117 N N . ASN A 1 278 ? 4.998 18.416 -7.866 1.00 85.44 278 ASN A N 1
ATOM 2118 C CA . ASN A 1 278 ? 5.833 19.602 -7.989 1.00 85.44 278 ASN A CA 1
ATOM 2119 C C . ASN A 1 278 ? 7.293 19.185 -8.278 1.00 85.44 278 ASN A C 1
ATOM 2121 O O . ASN A 1 278 ? 7.844 18.371 -7.525 1.00 85.44 278 ASN A O 1
ATOM 2125 N N . PRO A 1 279 ? 7.951 19.748 -9.312 1.00 83.44 279 PRO A N 1
ATOM 2126 C CA . PRO A 1 279 ? 9.333 19.412 -9.654 1.00 83.44 279 PRO A CA 1
ATOM 2127 C C . PRO A 1 279 ? 10.323 19.544 -8.493 1.00 83.44 279 PRO A C 1
ATOM 2129 O O . PRO A 1 279 ? 11.301 18.800 -8.445 1.00 83.44 279 PRO A O 1
ATOM 2132 N N . THR A 1 280 ? 10.072 20.441 -7.533 1.00 83.75 280 THR A N 1
ATOM 2133 C CA . THR A 1 280 ? 10.935 20.616 -6.353 1.00 83.75 280 THR A CA 1
ATOM 2134 C C . THR A 1 280 ? 10.988 19.379 -5.460 1.00 83.75 280 THR A C 1
ATOM 2136 O O . THR A 1 280 ? 11.966 19.200 -4.742 1.00 83.75 280 THR A O 1
ATOM 2139 N N . VAL A 1 281 ? 9.985 18.498 -5.522 1.00 85.94 281 VAL A N 1
ATOM 2140 C CA . VAL A 1 281 ? 9.976 17.244 -4.762 1.00 85.94 281 VAL A CA 1
ATOM 2141 C C . VAL A 1 281 ? 10.889 16.208 -5.413 1.00 85.94 281 VAL A C 1
ATOM 2143 O O . VAL A 1 281 ? 11.651 15.533 -4.721 1.00 85.94 281 VAL A O 1
ATOM 2146 N N . LEU A 1 282 ? 10.832 16.087 -6.743 1.00 82.75 282 LEU A N 1
ATOM 2147 C CA . LEU A 1 282 ? 11.628 15.113 -7.493 1.00 82.75 282 LEU A CA 1
ATOM 2148 C C . LEU A 1 282 ? 13.099 15.543 -7.627 1.00 82.75 282 LEU A C 1
ATOM 2150 O O . LEU A 1 282 ? 13.984 14.688 -7.598 1.00 82.75 282 LEU A O 1
ATOM 2154 N N . PHE A 1 283 ? 13.341 16.855 -7.733 1.00 84.25 283 PHE A N 1
ATOM 2155 C CA . PHE A 1 283 ? 14.655 17.484 -7.911 1.00 84.25 283 PHE A CA 1
ATOM 2156 C C . PHE A 1 283 ? 15.046 18.364 -6.716 1.00 84.25 283 PHE A C 1
ATOM 2158 O O . PHE A 1 283 ? 15.606 19.457 -6.871 1.00 84.25 283 PHE A O 1
ATOM 2165 N N . ASN A 1 284 ? 14.717 17.904 -5.506 1.00 83.31 284 ASN A N 1
ATOM 2166 C CA . ASN A 1 284 ? 15.013 18.633 -4.277 1.00 83.31 284 ASN A CA 1
ATOM 2167 C C . ASN A 1 284 ? 16.518 18.919 -4.157 1.00 83.31 284 ASN A C 1
ATOM 2169 O O . ASN A 1 284 ? 17.341 18.052 -4.443 1.00 83.31 284 ASN A O 1
ATOM 2173 N N . ASN A 1 285 ? 16.895 20.129 -3.740 1.00 82.00 285 ASN A N 1
ATOM 2174 C CA . ASN A 1 285 ? 18.296 20.565 -3.646 1.00 82.00 285 ASN A CA 1
ATOM 2175 C C . ASN A 1 285 ? 19.121 20.369 -4.939 1.00 82.00 285 ASN A C 1
ATOM 2177 O O . ASN A 1 285 ? 20.338 20.205 -4.875 1.00 82.00 285 ASN A O 1
ATOM 2181 N N . LYS A 1 286 ? 18.474 20.407 -6.117 1.00 79.56 286 LYS A N 1
ATOM 2182 C CA . LYS A 1 286 ? 19.091 20.115 -7.428 1.00 79.56 286 LYS A CA 1
ATOM 2183 C C . LYS A 1 286 ? 19.629 18.680 -7.550 1.00 79.56 286 LYS A C 1
ATOM 2185 O O . LYS A 1 286 ? 20.444 18.406 -8.430 1.00 79.56 286 LYS A O 1
ATOM 2190 N N . ASP A 1 287 ? 19.182 17.764 -6.692 1.00 84.38 287 ASP A N 1
ATOM 2191 C CA . ASP A 1 287 ? 19.521 16.349 -6.792 1.00 84.38 287 ASP A CA 1
ATOM 2192 C C . ASP A 1 287 ? 18.738 15.702 -7.943 1.00 84.38 287 ASP A C 1
ATOM 2194 O O . ASP A 1 287 ? 17.519 15.555 -7.896 1.00 84.38 287 ASP A O 1
ATOM 2198 N N . VAL A 1 288 ? 19.455 15.297 -8.990 1.00 86.81 288 VAL A N 1
ATOM 2199 C CA . VAL A 1 288 ? 18.892 14.612 -10.164 1.00 86.81 288 VAL A CA 1
ATOM 2200 C C . VAL A 1 288 ? 18.903 13.086 -10.031 1.00 86.81 288 VAL A C 1
ATOM 2202 O O . VAL A 1 288 ? 18.547 12.386 -10.984 1.00 86.81 288 VAL A O 1
ATOM 2205 N N . SER A 1 289 ? 19.317 12.545 -8.879 1.00 89.56 289 SER A N 1
ATOM 2206 C CA . SER A 1 289 ? 19.471 11.102 -8.668 1.00 89.56 289 SER A CA 1
ATOM 2207 C C . SER A 1 289 ? 18.161 10.337 -8.856 1.00 89.56 289 SER A C 1
ATOM 2209 O O . SER A 1 289 ? 18.147 9.308 -9.531 1.00 89.56 289 SER A O 1
ATOM 2211 N N . THR A 1 290 ? 17.045 10.862 -8.337 1.00 90.00 290 THR A N 1
ATOM 2212 C CA . THR A 1 290 ? 15.729 10.217 -8.447 1.00 90.00 290 THR A CA 1
ATOM 2213 C C . THR A 1 290 ? 15.255 10.166 -9.900 1.00 90.00 290 THR A C 1
ATOM 2215 O O . THR A 1 290 ? 14.863 9.104 -10.376 1.00 90.00 290 THR A O 1
ATOM 2218 N N . GLY A 1 291 ? 15.354 11.279 -10.637 1.00 89.19 291 GLY A N 1
ATOM 2219 C CA . GLY A 1 291 ? 15.006 11.318 -12.061 1.00 89.19 291 GLY A CA 1
ATOM 2220 C C . GLY A 1 291 ? 15.902 10.406 -12.908 1.00 89.19 291 GLY A C 1
ATOM 2221 O O . GLY A 1 291 ? 15.400 9.631 -13.722 1.00 89.19 291 GLY A O 1
ATOM 2222 N N . SER A 1 292 ? 17.217 10.427 -12.656 1.00 90.69 292 SER A N 1
ATOM 2223 C CA . SER A 1 292 ? 18.190 9.545 -13.320 1.00 90.69 292 SER A CA 1
ATOM 2224 C C . SER A 1 292 ? 17.877 8.069 -13.081 1.00 90.69 292 SER A C 1
ATOM 2226 O O . SER A 1 292 ? 17.941 7.268 -14.011 1.00 90.69 292 SER A O 1
ATOM 2228 N N . LEU A 1 293 ? 17.505 7.706 -11.848 1.00 94.12 293 LEU A N 1
ATOM 2229 C CA . LEU A 1 293 ? 17.132 6.340 -11.487 1.00 94.12 293 LEU A CA 1
ATOM 2230 C C . LEU A 1 293 ? 15.908 5.867 -12.273 1.00 94.12 293 LEU A C 1
ATOM 2232 O O . LEU A 1 293 ? 15.917 4.738 -12.766 1.00 94.12 293 LEU A O 1
ATOM 2236 N N . ILE A 1 294 ? 14.884 6.713 -12.410 1.00 94.06 294 ILE A N 1
ATOM 2237 C CA . ILE A 1 294 ? 13.672 6.363 -13.158 1.00 94.06 294 ILE A CA 1
ATOM 2238 C C . ILE A 1 294 ? 14.016 6.101 -14.623 1.00 94.06 294 ILE A C 1
ATOM 2240 O O . ILE A 1 294 ? 13.703 5.030 -15.140 1.00 94.06 294 ILE A O 1
ATOM 2244 N N . VAL A 1 295 ? 14.714 7.037 -15.274 1.00 93.12 295 VAL A N 1
ATOM 2245 C CA . VAL A 1 295 ? 15.097 6.903 -16.688 1.00 93.12 295 VAL A CA 1
ATOM 2246 C C . VAL A 1 295 ? 15.961 5.658 -16.899 1.00 93.12 295 VAL A C 1
ATOM 2248 O O . VAL A 1 295 ? 15.653 4.841 -17.763 1.00 93.12 295 VAL A O 1
ATOM 2251 N N . ALA A 1 296 ? 16.993 5.455 -16.076 1.00 94.06 296 ALA A N 1
ATOM 2252 C CA . ALA A 1 296 ? 17.871 4.291 -16.186 1.00 94.06 296 ALA A CA 1
ATOM 2253 C C . ALA A 1 296 ? 17.117 2.962 -15.999 1.00 94.06 296 ALA A C 1
ATOM 2255 O O . ALA A 1 296 ? 17.385 1.991 -16.707 1.00 94.06 296 ALA A O 1
ATOM 2256 N N . SER A 1 297 ? 16.165 2.916 -15.064 1.00 95.69 297 SER A N 1
ATOM 2257 C CA . SER A 1 297 ? 15.378 1.709 -14.788 1.00 95.69 297 SER A CA 1
ATOM 2258 C C . SER A 1 297 ? 14.386 1.411 -15.910 1.00 95.69 297 SER A C 1
ATOM 2260 O O . SER A 1 297 ? 14.253 0.257 -16.306 1.00 95.69 297 SER A O 1
ATOM 2262 N N . LEU A 1 298 ? 13.748 2.439 -16.480 1.00 94.88 298 LEU A N 1
ATOM 2263 C CA . LEU A 1 298 ? 12.870 2.289 -17.642 1.00 94.88 298 LEU A CA 1
ATOM 2264 C C . LEU A 1 298 ? 13.642 1.823 -18.879 1.00 94.88 298 LEU A C 1
ATOM 2266 O O . LEU A 1 298 ? 13.188 0.899 -19.549 1.00 94.88 298 LEU A O 1
ATOM 2270 N N . CYS A 1 299 ? 14.824 2.383 -19.155 1.00 94.62 299 CYS A N 1
ATOM 2271 C CA . CYS A 1 299 ? 15.669 1.923 -20.261 1.00 94.62 299 CYS A CA 1
ATOM 2272 C C . CYS A 1 299 ? 16.059 0.449 -20.092 1.00 94.62 299 CYS A C 1
ATOM 2274 O O . CYS A 1 299 ? 15.852 -0.346 -21.006 1.00 94.62 299 CYS A O 1
ATOM 2276 N N . ARG A 1 300 ? 16.527 0.055 -18.898 1.00 95.31 300 ARG A N 1
ATOM 2277 C CA . ARG A 1 300 ? 16.865 -1.346 -18.599 1.00 95.31 300 ARG A CA 1
ATOM 2278 C C . ARG A 1 300 ? 15.657 -2.272 -18.749 1.00 95.31 300 ARG A C 1
ATOM 2280 O O . ARG A 1 300 ? 15.779 -3.370 -19.292 1.00 95.31 300 ARG A O 1
ATOM 2287 N N . PHE A 1 301 ? 14.490 -1.843 -18.273 1.00 95.56 301 PHE A N 1
ATOM 2288 C CA . PHE A 1 301 ? 13.245 -2.587 -18.431 1.00 95.56 301 PHE A CA 1
ATOM 2289 C C . PHE A 1 301 ? 12.897 -2.782 -19.912 1.00 95.56 301 PHE A C 1
ATOM 2291 O O . PHE A 1 301 ? 12.635 -3.907 -20.326 1.00 95.56 301 PHE A O 1
ATOM 2298 N N . ILE A 1 302 ? 12.950 -1.721 -20.721 1.00 94.31 302 ILE A N 1
ATOM 2299 C CA . ILE A 1 302 ? 12.665 -1.775 -22.161 1.00 94.31 302 ILE A CA 1
ATOM 2300 C C . ILE A 1 302 ? 13.632 -2.723 -22.876 1.00 94.31 302 ILE A C 1
ATOM 2302 O O . ILE A 1 302 ? 13.184 -3.592 -23.621 1.00 94.31 302 ILE A O 1
ATOM 2306 N N . GLU A 1 303 ? 14.938 -2.620 -22.618 1.00 93.88 303 GLU A N 1
ATOM 2307 C CA . GLU A 1 303 ? 15.945 -3.543 -23.163 1.00 93.88 303 GLU A CA 1
ATOM 2308 C C . GLU A 1 303 ? 15.640 -5.002 -22.783 1.00 93.88 303 GLU A C 1
ATOM 2310 O O . GLU A 1 303 ? 15.715 -5.911 -23.616 1.00 93.88 303 GLU A O 1
ATOM 2315 N N . THR A 1 304 ? 15.214 -5.230 -21.539 1.00 92.44 304 THR A N 1
ATOM 2316 C CA . THR A 1 304 ? 14.807 -6.557 -21.053 1.00 92.44 304 THR A CA 1
ATOM 2317 C C . THR A 1 304 ? 13.555 -7.071 -21.771 1.00 92.44 304 THR A C 1
ATOM 2319 O O . THR A 1 304 ? 13.483 -8.249 -22.106 1.00 92.44 304 THR A O 1
ATOM 2322 N N . GLN A 1 305 ? 12.565 -6.216 -22.048 1.00 91.25 305 GLN A N 1
ATOM 2323 C CA . GLN A 1 305 ? 11.372 -6.616 -22.802 1.00 91.25 305 GLN A CA 1
ATOM 2324 C C . GLN A 1 305 ? 11.706 -6.935 -24.266 1.00 91.25 305 GLN A C 1
ATOM 2326 O O . GLN A 1 305 ? 11.253 -7.948 -24.792 1.00 91.25 305 GLN A O 1
ATOM 2331 N N . LEU A 1 306 ? 12.526 -6.105 -24.916 1.00 91.06 306 LEU A N 1
ATOM 2332 C CA . LEU A 1 306 ? 12.872 -6.251 -26.334 1.00 91.06 306 LEU A CA 1
ATOM 2333 C C . LEU A 1 306 ? 13.811 -7.431 -26.614 1.00 91.06 306 LEU A C 1
ATOM 2335 O O . LEU A 1 306 ? 13.776 -7.989 -27.708 1.00 91.06 306 LEU A O 1
ATOM 2339 N N . SER A 1 307 ? 14.622 -7.834 -25.635 1.00 91.25 307 SER A N 1
ATOM 2340 C CA . SER A 1 307 ? 15.501 -9.007 -25.740 1.00 91.25 307 SER A CA 1
ATOM 2341 C C . SER A 1 307 ? 14.770 -10.349 -25.604 1.00 91.25 307 SER A C 1
ATOM 2343 O O . SER A 1 307 ? 15.378 -11.398 -25.830 1.00 91.25 307 SER A O 1
ATOM 2345 N N . LYS A 1 308 ? 13.468 -10.354 -25.279 1.00 88.25 308 LYS A N 1
ATOM 2346 C CA . LYS A 1 308 ? 12.670 -11.587 -25.244 1.00 88.25 308 LYS A CA 1
ATOM 2347 C C . LYS A 1 308 ? 12.551 -12.199 -26.653 1.00 88.25 308 LYS A C 1
ATOM 2349 O O . LYS A 1 308 ? 12.424 -11.465 -27.636 1.00 88.25 308 LYS A O 1
ATOM 2354 N N . PRO A 1 309 ? 12.559 -13.540 -26.779 1.00 86.50 309 PRO A N 1
ATOM 2355 C CA . PRO A 1 309 ? 12.444 -14.213 -28.070 1.00 86.50 309 PRO A CA 1
ATOM 2356 C C . PRO A 1 309 ? 11.093 -13.915 -28.753 1.00 86.50 309 PRO A C 1
ATOM 2358 O O . PRO A 1 309 ? 10.095 -13.732 -28.052 1.00 86.50 309 PRO A O 1
ATOM 2361 N N . PRO A 1 310 ? 11.015 -13.941 -30.102 1.00 81.44 310 PRO A N 1
ATOM 2362 C CA . PRO A 1 310 ? 9.819 -13.555 -30.864 1.00 81.44 310 PRO A CA 1
ATOM 2363 C C . PRO A 1 310 ? 8.481 -14.176 -30.417 1.00 81.44 310 PRO A C 1
ATOM 2365 O O . PRO A 1 310 ? 7.485 -13.460 -30.425 1.00 81.44 310 PRO A O 1
ATOM 2368 N N . PRO A 1 311 ? 8.405 -15.446 -29.964 1.00 80.94 311 PRO A N 1
ATOM 2369 C CA . PRO A 1 311 ? 7.151 -16.026 -29.472 1.00 80.94 311 PRO A CA 1
ATOM 2370 C C . PRO A 1 311 ? 6.558 -15.323 -28.242 1.00 80.94 311 PRO A C 1
ATOM 2372 O O . PRO A 1 311 ? 5.378 -15.494 -27.955 1.00 80.94 311 PRO A O 1
ATOM 2375 N N . LEU A 1 312 ? 7.364 -14.552 -27.505 1.00 79.88 312 LEU A N 1
ATOM 2376 C CA . LEU A 1 312 ? 6.932 -13.782 -26.337 1.00 79.88 312 LEU A CA 1
ATOM 2377 C C . LEU A 1 312 ? 6.569 -12.327 -26.677 1.00 79.88 312 LEU A C 1
ATOM 2379 O O . LEU A 1 312 ? 6.192 -11.580 -25.776 1.00 79.88 312 LEU A O 1
ATOM 2383 N N . HIS A 1 313 ? 6.659 -11.911 -27.947 1.00 85.12 313 HIS A N 1
ATOM 2384 C CA . HIS A 1 313 ? 6.244 -10.576 -28.393 1.00 85.12 313 HIS A CA 1
ATOM 2385 C C . HIS A 1 313 ? 4.723 -10.529 -28.508 1.00 85.12 313 HIS A C 1
ATOM 2387 O O . HIS A 1 313 ? 4.130 -10.824 -29.545 1.00 85.12 313 HIS A O 1
ATOM 2393 N N . SER A 1 314 ? 4.083 -10.191 -27.394 1.00 89.50 314 SER A N 1
ATOM 2394 C CA . SER A 1 314 ? 2.644 -9.978 -27.316 1.00 89.50 314 SER A CA 1
ATOM 2395 C C . SER A 1 314 ? 2.295 -8.497 -27.467 1.00 89.50 314 SER A C 1
ATOM 2397 O O . SER A 1 314 ? 3.123 -7.604 -27.275 1.00 89.50 314 SER A O 1
ATOM 2399 N N . LYS A 1 315 ? 1.019 -8.218 -27.753 1.00 88.81 315 LYS A N 1
ATOM 2400 C CA . LYS A 1 315 ? 0.481 -6.852 -27.708 1.00 88.81 315 LYS A CA 1
ATOM 2401 C C . LYS A 1 315 ? 0.746 -6.190 -26.349 1.00 88.81 315 LYS A C 1
ATOM 2403 O O . LYS A 1 315 ? 1.148 -5.032 -26.317 1.00 88.81 315 LYS A O 1
ATOM 2408 N N . ASP A 1 316 ? 0.579 -6.934 -25.257 1.00 87.00 316 ASP A N 1
ATOM 2409 C CA . ASP A 1 316 ? 0.764 -6.426 -23.893 1.00 87.00 316 ASP A CA 1
ATOM 2410 C C . ASP A 1 316 ? 2.228 -6.074 -23.599 1.00 87.00 316 ASP A C 1
ATOM 2412 O O . ASP A 1 316 ? 2.505 -5.075 -22.936 1.00 87.00 316 ASP A O 1
ATOM 2416 N N . LEU A 1 317 ? 3.177 -6.834 -24.156 1.00 91.44 317 LEU A N 1
ATOM 2417 C CA . LEU A 1 317 ? 4.596 -6.489 -24.111 1.00 91.44 317 LEU A CA 1
ATOM 2418 C C . LEU A 1 317 ? 4.872 -5.180 -24.857 1.00 91.44 317 LEU A C 1
ATOM 2420 O O . LEU A 1 317 ? 5.564 -4.302 -24.347 1.00 91.44 317 LEU A O 1
ATOM 2424 N N . HIS A 1 318 ? 4.314 -4.999 -26.053 1.00 89.56 318 HIS A N 1
ATOM 2425 C CA . HIS A 1 318 ? 4.484 -3.736 -26.773 1.00 89.56 318 HIS A CA 1
ATOM 2426 C C . HIS A 1 318 ? 3.823 -2.560 -26.040 1.00 89.56 318 HIS A C 1
ATOM 2428 O O . HIS A 1 318 ? 4.360 -1.451 -26.064 1.00 89.56 318 HIS A O 1
ATOM 2434 N N . SER A 1 319 ? 2.712 -2.791 -25.336 1.00 92.75 319 SER A N 1
ATOM 2435 C CA . SER A 1 319 ? 2.096 -1.792 -24.460 1.00 92.75 319 SER A CA 1
ATOM 2436 C C . SER A 1 319 ? 3.014 -1.391 -23.303 1.00 92.75 319 SER A C 1
ATOM 2438 O O . SER A 1 319 ? 3.148 -0.194 -23.050 1.00 92.75 319 SER A O 1
ATOM 2440 N N . THR A 1 320 ? 3.696 -2.334 -22.638 1.00 90.19 320 THR A N 1
ATOM 2441 C CA . THR A 1 320 ? 4.649 -1.993 -21.562 1.00 90.19 320 THR A CA 1
ATOM 2442 C C . THR A 1 320 ? 5.861 -1.229 -22.094 1.00 90.19 320 THR A C 1
ATOM 2444 O O . THR A 1 320 ? 6.276 -0.247 -21.482 1.00 90.19 320 THR A O 1
ATOM 2447 N N . VAL A 1 321 ? 6.393 -1.608 -23.260 1.00 90.69 321 VAL A N 1
ATOM 2448 C CA . VAL A 1 321 ? 7.493 -0.884 -23.919 1.00 90.69 321 VAL A CA 1
ATOM 2449 C C . VAL A 1 321 ? 7.070 0.540 -24.288 1.00 90.69 321 VAL A C 1
ATOM 2451 O O . VAL A 1 321 ? 7.764 1.499 -23.949 1.00 90.69 321 VAL A O 1
ATOM 2454 N N . SER A 1 322 ? 5.912 0.698 -24.935 1.00 90.56 322 SER A N 1
ATOM 2455 C CA . SER A 1 322 ? 5.376 2.009 -25.314 1.00 90.56 322 SER A CA 1
ATOM 2456 C C . SER A 1 322 ? 5.118 2.896 -24.094 1.00 90.56 322 SER A C 1
ATOM 2458 O O . SER A 1 322 ? 5.435 4.085 -24.128 1.00 90.56 322 SER A O 1
ATOM 2460 N N . GLY A 1 323 ? 4.565 2.330 -23.018 1.00 87.00 323 GLY A N 1
ATOM 2461 C CA . GLY A 1 323 ? 4.364 3.040 -21.756 1.00 87.00 323 GLY A CA 1
ATOM 2462 C C . GLY A 1 323 ? 5.690 3.509 -21.159 1.00 87.00 323 GLY A C 1
ATOM 2463 O O . GLY A 1 323 ? 5.833 4.682 -20.825 1.00 87.00 323 GLY A O 1
ATOM 2464 N N . GLY A 1 324 ? 6.694 2.627 -21.111 1.00 86.19 324 GLY A N 1
ATOM 2465 C CA . GLY A 1 324 ? 8.027 2.957 -20.609 1.00 86.19 324 GLY A CA 1
ATOM 2466 C C . GLY A 1 324 ? 8.683 4.109 -21.375 1.00 86.19 324 GLY A C 1
ATOM 2467 O O . GLY A 1 324 ? 9.197 5.041 -20.756 1.00 86.19 324 GLY A O 1
ATOM 2468 N N . PHE A 1 325 ? 8.610 4.097 -22.712 1.00 89.12 325 PHE A N 1
ATOM 2469 C CA . PHE A 1 325 ? 9.106 5.200 -23.542 1.00 89.12 325 PHE A CA 1
ATOM 2470 C C . PHE A 1 325 ? 8.363 6.511 -23.283 1.00 89.12 325 PHE A C 1
ATOM 2472 O O . PHE A 1 325 ? 9.001 7.562 -23.196 1.00 89.12 325 PHE A O 1
ATOM 2479 N N . SER A 1 326 ? 7.035 6.461 -23.143 1.00 88.44 326 SER A N 1
ATOM 2480 C CA . SER A 1 326 ? 6.222 7.642 -22.834 1.00 88.44 326 SER A CA 1
ATOM 2481 C C . SER A 1 326 ? 6.657 8.271 -21.511 1.00 88.44 326 SER A C 1
ATOM 2483 O O . SER A 1 326 ? 6.961 9.463 -21.462 1.00 88.44 326 SER A O 1
ATOM 2485 N N . THR A 1 327 ? 6.774 7.465 -20.455 1.00 86.81 327 THR A N 1
ATOM 2486 C CA . THR A 1 327 ? 7.191 7.937 -19.130 1.00 86.81 327 THR A CA 1
ATOM 2487 C C . THR A 1 327 ? 8.620 8.486 -19.145 1.00 86.81 327 THR A C 1
ATOM 2489 O O . THR A 1 327 ? 8.872 9.572 -18.621 1.00 86.81 327 THR A O 1
ATOM 2492 N N . ALA A 1 328 ? 9.561 7.802 -19.804 1.00 84.06 328 ALA A N 1
ATOM 2493 C CA . ALA A 1 328 ? 10.936 8.288 -19.938 1.00 84.06 328 ALA A CA 1
ATOM 2494 C C . ALA A 1 328 ? 11.004 9.630 -20.690 1.00 84.06 328 ALA A C 1
ATOM 2496 O O . ALA A 1 328 ? 11.740 10.530 -20.283 1.00 84.06 328 ALA A O 1
ATOM 2497 N N . SER A 1 329 ? 10.192 9.793 -21.738 1.00 85.69 329 SER A N 1
ATOM 2498 C CA . SER A 1 329 ? 10.117 11.026 -22.535 1.00 85.69 329 SER A CA 1
ATOM 2499 C C . SER A 1 329 ? 9.534 12.209 -21.761 1.00 85.69 329 SER A C 1
ATOM 2501 O O . SER A 1 329 ? 9.829 13.352 -22.093 1.00 85.69 329 SER A O 1
ATOM 2503 N N . ILE A 1 330 ? 8.723 11.953 -20.732 1.00 84.44 330 ILE A N 1
ATOM 2504 C CA . ILE A 1 330 ? 8.171 12.986 -19.848 1.00 84.44 330 ILE A CA 1
ATOM 2505 C C . ILE A 1 330 ? 9.203 13.407 -18.793 1.00 84.44 330 ILE A C 1
ATOM 2507 O O . ILE A 1 330 ? 9.383 14.597 -18.543 1.00 84.44 330 ILE A O 1
ATOM 2511 N N . ILE A 1 331 ? 9.919 12.447 -18.201 1.00 82.50 331 ILE A N 1
ATOM 2512 C CA . ILE A 1 331 ? 10.843 12.695 -17.081 1.00 82.50 331 ILE A CA 1
ATOM 2513 C C . ILE A 1 331 ? 12.193 13.256 -17.549 1.00 82.50 331 ILE A C 1
ATOM 2515 O O . ILE A 1 331 ? 12.765 14.121 -16.884 1.00 82.50 331 ILE A O 1
ATOM 2519 N N . LEU A 1 332 ? 12.706 12.803 -18.698 1.00 83.00 332 LEU A N 1
ATOM 2520 C CA . LEU A 1 332 ? 14.014 13.218 -19.214 1.00 83.00 332 LEU A CA 1
ATOM 2521 C C . LEU A 1 332 ? 14.124 14.744 -19.440 1.00 83.00 332 LEU A C 1
ATOM 2523 O O . LEU A 1 332 ? 15.109 15.331 -18.989 1.00 83.00 332 LEU A O 1
ATOM 2527 N N . PRO A 1 333 ? 13.139 15.435 -20.047 1.00 79.12 333 PRO A N 1
ATOM 2528 C CA . PRO A 1 333 ? 13.157 16.893 -20.143 1.00 79.12 333 PRO A CA 1
ATOM 2529 C C . PRO A 1 333 ? 13.155 17.601 -18.788 1.00 79.12 333 PRO A C 1
ATOM 2531 O O . PRO A 1 333 ? 13.841 18.607 -18.640 1.00 79.12 333 PRO A O 1
ATOM 2534 N N . MET A 1 334 ? 12.431 17.085 -17.786 1.00 76.81 334 MET A N 1
ATOM 2535 C CA . MET A 1 334 ? 12.442 17.694 -16.449 1.00 76.81 334 MET A CA 1
ATOM 2536 C C . MET A 1 334 ? 13.835 17.631 -15.821 1.00 76.81 334 MET A C 1
ATOM 2538 O O . MET A 1 334 ? 14.265 18.587 -15.182 1.00 76.81 334 MET A O 1
ATOM 2542 N N . LEU A 1 335 ? 14.555 16.530 -16.057 1.00 75.19 335 LEU A N 1
ATOM 2543 C CA . LEU A 1 335 ? 15.928 16.347 -15.597 1.00 75.19 335 LEU A CA 1
ATOM 2544 C C . LEU A 1 335 ? 16.913 17.290 -16.302 1.00 75.19 335 LEU A C 1
ATOM 2546 O O . LEU A 1 335 ? 17.816 17.817 -15.659 1.00 75.19 335 LEU A O 1
ATOM 2550 N N . LEU A 1 336 ? 16.738 17.519 -17.607 1.00 72.56 336 LEU A N 1
ATOM 2551 C CA . LEU A 1 336 ? 17.625 18.373 -18.404 1.00 72.56 336 LEU A CA 1
ATOM 2552 C C . LEU A 1 336 ? 17.351 19.874 -18.225 1.00 72.56 336 LEU A C 1
ATOM 2554 O O . LEU A 1 336 ? 18.285 20.672 -18.246 1.00 72.56 336 LEU A O 1
ATOM 2558 N N . CYS A 1 337 ? 16.088 20.270 -18.063 1.00 64.38 337 CYS A N 1
ATOM 2559 C CA . CYS A 1 337 ? 15.683 21.676 -18.026 1.00 64.38 337 CYS A CA 1
ATOM 2560 C C . CYS A 1 337 ? 15.421 22.216 -16.613 1.00 64.38 337 CYS A C 1
ATOM 2562 O O . CYS A 1 337 ? 15.232 23.421 -16.462 1.00 64.38 337 CYS A O 1
ATOM 2564 N N . GLY A 1 338 ? 15.374 21.366 -15.578 1.00 56.31 338 GLY A N 1
ATOM 2565 C CA . GLY A 1 338 ? 15.037 21.779 -14.207 1.00 56.31 338 GLY A CA 1
ATOM 2566 C C . GLY A 1 338 ? 13.633 22.390 -14.069 1.00 56.31 338 GLY A C 1
ATOM 2567 O O . GLY A 1 338 ? 13.346 23.081 -13.095 1.00 56.31 338 GLY A O 1
ATOM 2568 N N . SER A 1 339 ? 12.770 22.205 -15.071 1.00 53.09 339 SER A N 1
ATOM 2569 C CA . SER A 1 339 ? 11.410 22.742 -15.184 1.00 53.09 339 SER A CA 1
ATOM 2570 C C . SER A 1 339 ? 10.627 21.926 -16.216 1.00 53.09 339 SER A C 1
ATOM 2572 O O . SER A 1 339 ? 11.225 21.306 -17.099 1.00 53.09 339 SER A O 1
ATOM 2574 N N . PHE A 1 340 ? 9.294 21.921 -16.114 1.00 47.09 340 PHE A N 1
ATOM 2575 C CA . PHE A 1 340 ? 8.429 21.284 -17.110 1.00 47.09 340 PHE A CA 1
ATOM 2576 C C . PHE A 1 340 ? 8.689 21.877 -18.500 1.00 47.09 340 PHE A C 1
ATOM 2578 O O . PHE A 1 340 ? 8.588 23.099 -18.647 1.00 47.09 340 PHE A O 1
ATOM 2585 N N . PRO A 1 341 ? 8.939 21.068 -19.546 1.00 43.12 341 PRO A N 1
ATOM 2586 C CA . PRO A 1 341 ? 8.644 21.548 -20.883 1.00 43.12 341 PRO A CA 1
ATOM 2587 C C . PRO A 1 341 ? 7.135 21.828 -20.929 1.00 43.12 341 PRO A C 1
ATOM 2589 O O . PRO A 1 341 ? 6.325 21.004 -20.498 1.00 43.12 341 PRO A O 1
ATOM 2592 N N . GLY A 1 342 ? 6.746 23.007 -21.416 1.00 43.19 342 GLY A N 1
ATOM 2593 C CA . GLY A 1 342 ? 5.345 23.316 -21.704 1.00 43.19 342 GLY A CA 1
ATOM 2594 C C . GLY A 1 342 ? 4.685 22.226 -22.569 1.00 43.19 342 GLY A C 1
ATOM 2595 O O . GLY A 1 342 ? 5.373 21.389 -23.158 1.00 43.19 342 GLY A O 1
ATOM 2596 N N . PRO A 1 343 ? 3.345 22.203 -22.647 1.00 40.59 343 PRO A N 1
ATOM 2597 C CA . PRO A 1 343 ? 2.575 21.029 -23.040 1.00 40.59 343 PRO A CA 1
ATOM 2598 C C . PRO A 1 343 ? 2.869 20.596 -24.482 1.00 40.59 343 PRO A C 1
ATOM 2600 O O . PRO A 1 343 ? 2.242 21.069 -25.424 1.00 40.59 343 PRO A O 1
ATOM 2603 N N . PHE A 1 344 ? 3.779 19.636 -24.655 1.00 38.72 344 PHE A N 1
ATOM 2604 C CA . PHE A 1 344 ? 4.012 18.965 -25.939 1.00 38.72 344 PHE A CA 1
ATOM 2605 C C . PHE A 1 344 ? 3.169 17.688 -26.116 1.00 38.72 344 PHE A C 1
ATOM 2607 O O . PHE A 1 344 ? 3.173 17.098 -27.192 1.00 38.72 344 PHE A O 1
ATOM 2614 N N . LEU A 1 345 ? 2.376 17.290 -25.109 1.00 39.44 345 LEU A N 1
ATOM 2615 C CA . LEU A 1 345 ? 1.513 16.096 -25.156 1.00 39.44 345 LEU A CA 1
ATOM 2616 C C . LEU A 1 345 ? 0.031 16.376 -24.819 1.00 39.44 345 LEU A C 1
ATOM 2618 O O . LEU A 1 345 ? -0.697 15.492 -24.384 1.00 39.44 345 LEU A O 1
ATOM 2622 N N . SER A 1 346 ? -0.469 17.584 -25.098 1.00 32.66 346 SER A N 1
ATOM 2623 C CA . SER A 1 346 ? -1.896 17.944 -24.948 1.00 32.66 346 SER A CA 1
ATOM 2624 C C . SER A 1 346 ? -2.797 17.486 -26.118 1.00 32.66 346 SER A C 1
ATOM 2626 O O . SER A 1 346 ? -3.836 18.095 -26.370 1.00 32.66 346 SER A O 1
ATOM 2628 N N . LYS A 1 347 ? -2.438 16.446 -26.882 1.00 30.20 347 LYS A N 1
ATOM 2629 C CA . LYS A 1 34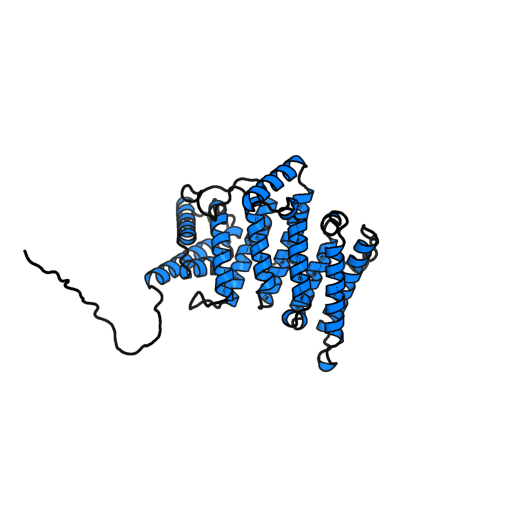7 ? -3.269 15.998 -28.024 1.00 30.20 347 LYS A CA 1
ATOM 2630 C C . LYS A 1 347 ? -3.820 14.577 -27.964 1.00 30.20 347 LYS A C 1
ATOM 2632 O O . LYS A 1 347 ? -4.508 14.197 -28.896 1.00 30.20 347 LYS A O 1
ATOM 2637 N N . ASN A 1 348 ? -3.637 13.836 -26.870 1.00 30.31 348 ASN A N 1
ATOM 2638 C CA . ASN A 1 348 ? -4.291 12.528 -26.700 1.00 30.31 348 ASN A CA 1
ATOM 2639 C C . ASN A 1 348 ? -4.938 12.336 -25.317 1.00 30.31 348 ASN A C 1
ATOM 2641 O O . ASN A 1 348 ? -4.973 11.236 -24.773 1.00 30.31 348 ASN A O 1
ATOM 2645 N N . SER A 1 349 ? -5.516 13.400 -24.752 1.00 32.56 349 SER A N 1
ATOM 2646 C CA . SER A 1 349 ? -6.392 13.305 -23.580 1.00 32.56 349 SER A CA 1
ATOM 2647 C C . SER A 1 349 ? -7.798 12.838 -23.986 1.00 32.56 349 SER A C 1
ATOM 2649 O O . SER A 1 349 ? -8.738 13.625 -23.978 1.00 32.56 349 SER A O 1
ATOM 2651 N N . ASN A 1 350 ? -7.950 11.573 -24.378 1.00 27.00 350 ASN A N 1
ATOM 2652 C CA . ASN A 1 350 ? -9.270 10.956 -24.583 1.00 27.00 350 ASN A CA 1
ATOM 2653 C C . ASN A 1 350 ? -9.367 9.529 -24.024 1.00 27.00 350 ASN A C 1
ATOM 2655 O O . ASN A 1 350 ? -10.147 8.719 -24.505 1.00 27.00 350 ASN A O 1
ATOM 2659 N N . TYR A 1 351 ? -8.620 9.238 -22.956 1.00 28.75 351 TYR A N 1
ATOM 2660 C CA . TYR A 1 351 ? -8.860 8.063 -22.114 1.00 28.75 351 TYR A CA 1
ATOM 2661 C C . TYR A 1 351 ? -8.782 8.456 -20.635 1.00 28.75 351 TYR A C 1
ATOM 2663 O O . TYR A 1 351 ? -7.937 7.990 -19.880 1.00 28.75 351 TYR A O 1
ATOM 2671 N N . ARG A 1 352 ? -9.680 9.356 -20.214 1.00 28.09 352 ARG A N 1
ATOM 2672 C CA . ARG A 1 352 ? -10.089 9.430 -18.807 1.00 28.09 352 ARG A CA 1
ATOM 2673 C C . ARG A 1 352 ? -11.024 8.249 -18.558 1.00 28.09 352 ARG A C 1
ATOM 2675 O O . ARG A 1 352 ? -12.214 8.348 -18.829 1.00 28.09 352 ARG A O 1
ATOM 2682 N N . VAL A 1 353 ? -10.492 7.134 -18.063 1.00 27.66 353 VAL A N 1
ATOM 2683 C CA . VAL A 1 353 ? -11.330 6.169 -17.346 1.00 27.66 353 VAL A CA 1
ATOM 2684 C C . VAL A 1 353 ? -11.462 6.702 -15.927 1.00 27.66 353 VAL A C 1
ATOM 2686 O O . VAL A 1 353 ? -10.580 6.545 -15.088 1.00 27.66 353 VAL A O 1
ATOM 2689 N N . THR A 1 354 ? -12.557 7.411 -15.692 1.00 26.47 354 THR A N 1
ATOM 2690 C CA . THR A 1 354 ? -13.082 7.713 -14.364 1.00 26.47 354 THR A CA 1
ATOM 2691 C C . THR A 1 354 ? -13.399 6.400 -13.650 1.00 26.47 354 THR A C 1
ATOM 2693 O O . THR A 1 354 ? -14.463 5.821 -13.845 1.00 26.47 354 THR A O 1
ATOM 2696 N N . LEU A 1 355 ? -12.483 5.923 -12.807 1.00 29.14 355 LEU A N 1
ATOM 2697 C CA . LEU A 1 355 ? -12.791 4.975 -11.733 1.00 29.14 355 LEU A CA 1
ATOM 2698 C C . LEU A 1 355 ? -13.288 5.766 -10.515 1.00 29.14 355 LEU A C 1
ATOM 2700 O O . LEU A 1 355 ? -12.636 5.836 -9.480 1.00 29.14 355 LEU A O 1
ATOM 2704 N N . SER A 1 356 ? -14.440 6.413 -10.668 1.00 30.66 356 SER A N 1
ATOM 2705 C CA . SER A 1 356 ? -15.192 6.999 -9.557 1.00 30.66 356 SER A CA 1
ATOM 2706 C C . SER A 1 356 ? -16.663 7.100 -9.943 1.00 30.66 356 SER A C 1
ATOM 2708 O O . SER A 1 356 ? -17.172 8.187 -10.169 1.00 30.66 356 SER A O 1
ATOM 2710 N N . GLU A 1 357 ? -17.301 5.946 -10.118 1.00 29.39 357 GLU A N 1
ATOM 2711 C CA . GLU A 1 357 ? -18.748 5.725 -10.005 1.00 29.39 357 GLU A CA 1
ATOM 2712 C C . GLU A 1 357 ? -19.015 4.293 -10.474 1.00 29.39 357 GLU A C 1
ATOM 2714 O O . GLU A 1 357 ? -19.068 4.038 -11.674 1.00 29.39 357 GLU A O 1
ATOM 2719 N N . SER A 1 358 ? -19.082 3.348 -9.527 1.00 26.48 358 SER A N 1
ATOM 2720 C CA . SER A 1 358 ? -19.946 2.150 -9.530 1.00 26.48 358 SER A CA 1
ATOM 2721 C C . SER A 1 358 ? -19.456 1.118 -8.500 1.00 26.48 358 SER A C 1
ATOM 2723 O O . SER A 1 358 ? -18.482 0.413 -8.754 1.00 26.48 358 SER A O 1
ATOM 2725 N N . ILE A 1 359 ? -20.254 0.990 -7.428 1.00 33.12 359 ILE A N 1
ATOM 2726 C CA . ILE A 1 359 ? -20.363 -0.107 -6.435 1.00 33.12 359 ILE A CA 1
ATOM 2727 C C . ILE A 1 359 ? -19.430 -0.051 -5.220 1.00 33.12 359 ILE A C 1
ATOM 2729 O O . ILE A 1 359 ? -18.206 -0.262 -5.351 1.00 33.12 359 ILE A O 1
#

Radius of gyration: 24.94 Å; Cα contacts (8 Å, |Δi|>4): 359; chains: 1; bounding box: 49×70×92 Å

Sequence (359 aa):
MTGDSLKGDNGSSVFAGPGVTGAEGIDGVSAGRAAAIAALTRIICSKRTNEKLPNEQLGNFLATIHDALIEKDRLVLCSLFFYGQNLFRLGLYGVEAILPHYLFALDIILIESSKLRLHPSIPEVDMRRACLRALSSVICWPTTFGMSKIPQLPESANLKSSATTYLQLRPRIYKTLVFSLRNETDPVNLHLTLAMCTVLMEESCAFDLGLSEEQTAEMIKMTSQQHGNQTPEKGLCVSFVRGLVSAICDRICRPEWAGEHSVSLAAIDVLNCLSHLNPTVLFNNKDVSTGSLIVASLCRFIETQLSKPPPLHSKDLHSTVSGGFSTASIILPMLLCGSFPGPFLSKNSNYRVTLSESI

pLDDT: mean 82.09, std 20.64, range [26.47, 98.31]

Solvent-accessible surface area (backbone atoms only — not comparable to full-atom values): 20987 Å² total; per-residue (Å²): 140,78,92,85,89,85,88,89,78,89,84,86,86,88,86,79,82,92,84,80,91,83,71,91,69,78,54,66,66,56,52,52,49,15,53,50,46,30,50,52,35,38,60,65,57,60,67,83,67,92,75,82,76,55,68,67,61,51,49,52,51,51,49,55,51,42,52,47,47,70,72,57,49,61,50,36,46,51,28,41,38,58,47,33,41,46,56,72,71,68,71,54,88,70,54,65,44,44,43,44,39,48,55,48,45,43,51,52,53,46,58,47,34,75,76,45,79,69,43,97,89,51,57,38,70,58,48,42,41,21,40,51,44,38,48,61,57,51,60,57,45,23,57,76,52,26,83,43,73,41,59,78,53,89,92,44,72,85,44,96,42,50,54,62,28,34,41,70,46,41,67,52,54,52,52,52,48,53,50,46,69,72,68,63,79,53,62,69,52,44,50,54,48,47,53,48,51,46,52,47,43,52,47,34,42,57,44,60,73,68,48,52,74,67,56,48,54,49,50,38,53,58,44,45,74,76,59,63,99,58,70,74,60,74,66,40,41,48,42,53,43,50,51,49,51,51,49,49,40,57,45,46,61,32,68,79,30,64,70,34,49,73,49,38,39,51,52,42,49,45,61,41,53,53,75,75,49,64,62,62,52,60,36,43,96,77,38,54,63,58,53,50,47,49,42,55,32,38,51,54,31,39,55,56,60,69,70,49,60,75,93,68,71,42,74,58,51,52,50,40,41,53,46,36,52,53,35,37,64,60,49,50,48,32,66,76,64,78,42,80,74,73,84,85,72,81,82,73,89,80,74,83,77,77,91,79,82,84,135

Secondary structure (DSSP, 8-state):
-----------------S------PPPHHHHHHHHHHHHHHHHHHT--S-----HHHHHHHH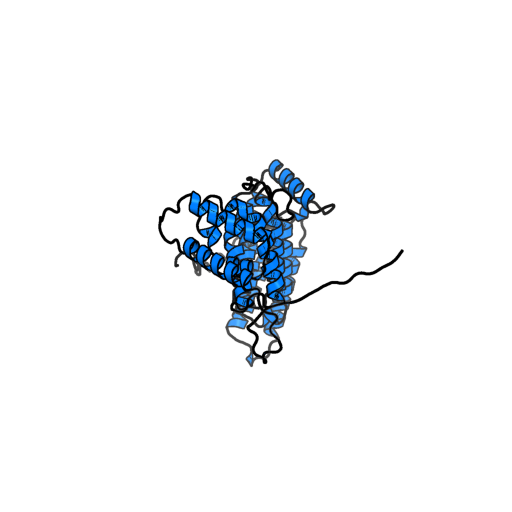HHHHHHHHH--HHHHHHHHHH-TTGGGGT-TTGGGGHHHHHHHHHHHHHHTTTS---TTS-HHHHHHHHHHHHHTTTTHHHHHTTPBPPPPGGGTTSTT--SBGGGGHHHHHHHHHHHHHH---HHHHHHHHHHHHHHHHHHHHHHHTS-HHHHHHHHHHHHHHHSS--GGGGSHHHHHHHHHHHHHHHHTSHHHHH-HHHHHHHHHHHHHGGGS-HHHHTGGG--HHHHHHHHHHHHHHHHHHTS-GGG--HHHHHHHHHHHHHHHHHHHHHHHSSPPP-S-TT---------S--

InterPro domains:
  IPR039930 Ral GTPase-activating protein subunit beta [PTHR21344] (27-322)